Protein AF-A0A956QXS7-F1 (afdb_monomer)

Foldseek 3Di:
DDPVVVVVVVVVVVVLVVVPPDDDDDDDDDDDDDDDDDDDDDDDDPDPPPPPPPPPPPPPDDDAPLNVLLPDDQDPDPVLNVLPVVADDCLCLLVDDLVSLLVQLPDPSSLLVLLVLLQSLLVLLVLLLVLLQLLCVVVVHDRDDAPCQDPPVVSNHSDSVVSSVCSVVVVSVVSSSSSSRSSRSSVVSSVSNVVSLVVCVVVVNNVVSSVSSVPRD

pLDDT: mean 73.91, std 23.24, range [26.58, 95.44]

Solvent-accessible surface area (backbone atoms only — not comparable to full-atom values): 13451 Å² total; per-residue (Å²): 137,64,73,70,60,57,58,58,56,54,55,61,57,53,58,66,60,65,74,74,77,82,79,85,83,90,74,92,82,85,91,82,88,84,90,85,86,87,82,86,77,90,78,93,69,97,66,85,74,79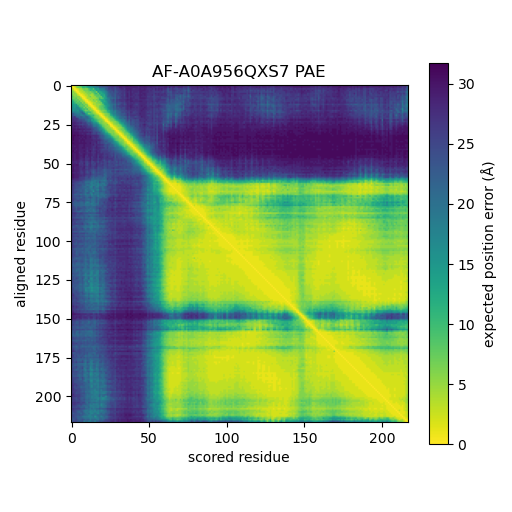,74,75,79,73,60,89,80,57,70,80,81,75,85,44,68,48,56,65,73,59,61,73,80,80,59,89,48,71,68,55,38,53,49,56,75,75,42,82,62,73,88,53,49,77,79,52,56,70,70,58,51,52,59,48,42,68,42,71,68,34,31,53,50,52,22,51,49,46,34,52,40,49,52,50,31,54,48,39,48,53,37,41,44,51,50,22,58,74,72,72,45,75,76,81,83,70,77,79,47,68,75,50,76,87,62,70,54,76,46,55,69,59,45,39,48,36,51,73,72,66,43,44,67,64,53,48,55,39,49,37,21,33,54,50,38,34,48,55,38,38,53,51,39,55,52,48,48,55,48,27,47,77,69,75,38,36,68,64,50,50,56,58,48,72,69,59,125

Mean predicted aligned error: 14.3 Å

Structure (mmCIF, N/CA/C/O backbone):
data_AF-A0A956QXS7-F1
#
_entry.id   AF-A0A956QXS7-F1
#
loop_
_atom_site.group_PDB
_atom_site.id
_atom_site.type_symbol
_atom_site.label_atom_id
_atom_site.label_alt_id
_atom_site.label_comp_id
_atom_site.label_asym_id
_atom_site.label_entity_id
_atom_site.label_seq_id
_atom_site.pdbx_PDB_ins_code
_atom_site.Cartn_x
_atom_site.Cartn_y
_atom_site.Cartn_z
_atom_site.occupancy
_atom_site.B_iso_or_equiv
_atom_site.auth_seq_id
_atom_site.auth_comp_id
_atom_site.auth_asym_id
_atom_site.auth_atom_id
_atom_site.pdbx_PDB_model_num
ATOM 1 N N . MET A 1 1 ? 13.030 24.093 4.441 1.00 43.44 1 MET A N 1
ATOM 2 C CA . MET A 1 1 ? 11.721 23.477 4.751 1.00 43.44 1 MET A CA 1
ATOM 3 C C . MET A 1 1 ? 11.047 23.188 3.423 1.00 43.44 1 MET A C 1
ATOM 5 O O . MET A 1 1 ? 10.697 24.124 2.720 1.00 43.44 1 MET A O 1
ATOM 9 N N . ASP A 1 2 ? 11.002 21.913 3.035 1.00 35.34 2 ASP A N 1
ATOM 10 C CA . ASP A 1 2 ? 10.569 21.472 1.706 1.00 35.34 2 ASP A CA 1
ATOM 11 C C . ASP A 1 2 ? 9.049 21.501 1.544 1.00 35.34 2 ASP A C 1
ATOM 13 O O . ASP A 1 2 ? 8.323 20.822 2.273 1.00 35.34 2 ASP A O 1
ATOM 17 N N . ALA A 1 3 ? 8.580 22.211 0.517 1.00 39.16 3 ALA A N 1
ATOM 18 C CA . ALA A 1 3 ? 7.172 22.292 0.118 1.00 39.16 3 ALA A CA 1
ATOM 19 C C . ALA A 1 3 ? 6.536 20.916 -0.183 1.00 39.16 3 ALA A C 1
ATOM 21 O O . ALA A 1 3 ? 5.320 20.761 -0.117 1.00 39.16 3 ALA A O 1
ATOM 22 N N . ARG A 1 4 ? 7.356 19.886 -0.437 1.00 40.62 4 ARG A N 1
ATOM 23 C CA . ARG A 1 4 ? 6.911 18.500 -0.659 1.00 40.62 4 ARG A CA 1
ATOM 24 C C . ARG A 1 4 ? 6.377 17.820 0.605 1.00 40.62 4 ARG A C 1
ATOM 26 O O . ARG A 1 4 ? 5.520 16.952 0.499 1.00 40.62 4 ARG A O 1
ATOM 33 N N . LYS A 1 5 ? 6.828 18.237 1.795 1.00 38.34 5 LYS A N 1
ATOM 34 C CA . LYS A 1 5 ? 6.329 17.685 3.066 1.00 38.34 5 LYS A CA 1
ATOM 35 C C . LYS A 1 5 ? 4.938 18.218 3.420 1.00 38.34 5 LYS A C 1
ATOM 37 O O . LYS A 1 5 ? 4.148 17.490 3.999 1.00 38.34 5 LYS A O 1
ATOM 42 N N . PHE A 1 6 ? 4.604 19.438 2.996 1.00 36.12 6 PHE A N 1
ATOM 43 C CA . PHE A 1 6 ? 3.290 20.033 3.262 1.00 36.12 6 PHE A CA 1
ATOM 44 C C . PHE A 1 6 ? 2.155 19.395 2.453 1.00 36.12 6 PHE A C 1
ATOM 46 O O . PHE A 1 6 ? 1.052 19.252 2.973 1.00 36.12 6 PHE A O 1
ATOM 53 N N . ALA A 1 7 ? 2.414 18.966 1.214 1.00 38.69 7 ALA A N 1
ATOM 54 C CA . ALA A 1 7 ? 1.386 18.347 0.375 1.00 38.69 7 ALA A CA 1
ATOM 55 C C . ALA A 1 7 ? 0.979 16.948 0.87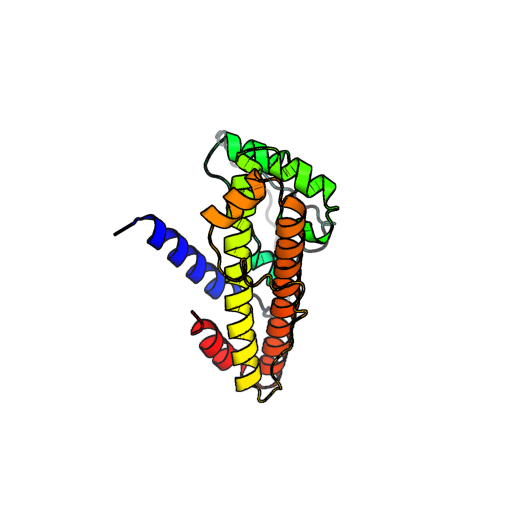8 1.00 38.69 7 ALA A C 1
ATOM 57 O O . ALA A 1 7 ? -0.206 16.624 0.893 1.00 38.69 7 ALA A O 1
ATOM 58 N N . ALA A 1 8 ? 1.941 16.150 1.355 1.00 39.47 8 ALA A N 1
ATOM 59 C CA . ALA A 1 8 ? 1.669 14.820 1.904 1.00 39.47 8 ALA A CA 1
ATOM 60 C C . ALA A 1 8 ? 0.883 14.888 3.226 1.00 39.47 8 ALA A C 1
ATOM 62 O O . ALA A 1 8 ? -0.055 14.120 3.429 1.00 39.47 8 ALA A O 1
ATOM 63 N N . THR A 1 9 ? 1.204 15.853 4.094 1.00 38.28 9 THR A N 1
ATOM 64 C CA . THR A 1 9 ? 0.488 16.056 5.363 1.00 38.28 9 THR A CA 1
ATOM 65 C C . THR A 1 9 ? -0.941 16.566 5.157 1.00 38.28 9 THR A C 1
ATOM 67 O O . THR A 1 9 ? -1.823 16.214 5.933 1.00 38.28 9 THR A O 1
ATOM 70 N N . LEU A 1 10 ? -1.216 17.352 4.107 1.00 35.91 10 LEU A N 1
ATOM 71 C CA . LEU A 1 10 ? -2.572 17.863 3.867 1.00 35.91 10 LEU A CA 1
ATOM 72 C C . LEU A 1 10 ? -3.532 16.789 3.327 1.00 35.91 10 LEU A C 1
ATOM 74 O O . LEU A 1 10 ? -4.712 16.798 3.671 1.00 35.91 10 LEU A O 1
ATOM 78 N N . ILE A 1 11 ? -3.032 15.856 2.510 1.00 43.19 11 ILE A N 1
ATOM 79 C CA . ILE A 1 11 ? -3.840 14.758 1.954 1.00 43.19 11 ILE A CA 1
ATOM 80 C C . ILE A 1 11 ? -4.198 13.743 3.051 1.00 43.19 11 ILE A C 1
ATOM 82 O O . ILE A 1 11 ? -5.332 13.269 3.099 1.00 43.19 11 ILE A O 1
ATOM 86 N N . LEU A 1 12 ? -3.275 13.478 3.983 1.00 38.47 12 LEU A N 1
ATOM 87 C CA . LEU A 1 12 ? -3.498 12.534 5.082 1.00 38.47 12 LEU A CA 1
ATOM 88 C C . LEU A 1 12 ? -4.593 13.012 6.060 1.00 38.47 12 LEU A C 1
ATOM 90 O O . LEU A 1 12 ? -5.400 12.211 6.521 1.00 38.47 12 LEU A O 1
ATOM 94 N N . THR A 1 13 ? -4.694 14.321 6.313 1.00 37.88 13 THR A N 1
ATOM 95 C CA . THR A 1 13 ? -5.714 14.898 7.213 1.00 37.88 13 THR A CA 1
ATOM 96 C C . THR A 1 13 ? -7.110 14.980 6.572 1.00 37.88 13 THR A C 1
ATOM 98 O O . THR A 1 13 ? -8.128 14.900 7.265 1.00 37.88 13 THR A O 1
ATOM 101 N N . LEU A 1 14 ? -7.196 15.105 5.243 1.00 38.38 14 LEU A N 1
ATOM 102 C CA . LEU A 1 14 ? -8.478 15.231 4.535 1.00 38.38 14 LEU A CA 1
ATOM 103 C C . LEU A 1 14 ? -9.236 13.900 4.420 1.00 38.38 14 LEU A C 1
ATOM 105 O O . LEU A 1 14 ? -10.462 13.892 4.520 1.00 38.38 14 LEU A O 1
ATOM 109 N N . ILE A 1 15 ? -8.527 12.774 4.299 1.00 44.31 15 ILE A N 1
ATOM 110 C CA . ILE A 1 15 ? -9.154 11.445 4.190 1.00 44.31 15 ILE A CA 1
ATOM 111 C C . ILE A 1 15 ? -9.791 11.019 5.525 1.00 44.31 15 ILE A C 1
ATOM 113 O O . ILE A 1 15 ? -10.871 10.432 5.533 1.00 44.31 15 ILE A O 1
ATOM 117 N N . ILE A 1 16 ? -9.191 11.393 6.659 1.00 45.38 16 ILE A N 1
ATOM 118 C CA . ILE A 1 16 ? -9.693 11.024 7.995 1.00 45.38 16 ILE A CA 1
ATOM 119 C C . ILE A 1 16 ? -10.989 11.782 8.343 1.00 45.38 16 ILE A C 1
ATOM 121 O O . ILE A 1 16 ? -11.860 11.241 9.020 1.00 45.38 16 ILE A O 1
ATOM 125 N N . THR A 1 17 ? -11.177 13.004 7.831 1.00 38.28 17 THR A N 1
ATOM 126 C CA . THR A 1 17 ? -12.370 13.813 8.156 1.00 38.28 17 THR A CA 1
ATOM 127 C C . THR A 1 17 ? -13.585 13.466 7.282 1.00 38.28 17 THR A C 1
ATOM 129 O O . THR A 1 17 ? -14.723 13.546 7.743 1.00 38.28 17 THR A O 1
ATOM 132 N N . ALA A 1 18 ? -13.377 13.040 6.031 1.00 38.44 18 ALA A N 1
ATOM 133 C CA . ALA A 1 18 ? -14.478 12.711 5.119 1.00 38.44 18 ALA A CA 1
ATOM 134 C C . ALA A 1 18 ? -15.174 11.372 5.448 1.00 38.44 18 ALA A C 1
ATOM 136 O O . ALA A 1 18 ? -16.335 11.184 5.087 1.00 38.44 18 ALA A O 1
ATOM 137 N N . GLY A 1 19 ? -14.510 10.472 6.183 1.00 34.19 19 GLY A N 1
ATOM 138 C CA . GLY A 1 19 ? -15.065 9.173 6.585 1.00 34.19 19 GLY A CA 1
ATOM 139 C C . GLY A 1 19 ? -16.118 9.216 7.703 1.00 34.19 19 GLY A C 1
ATOM 140 O O . GLY A 1 19 ? -16.740 8.196 7.979 1.00 34.19 19 GLY A O 1
ATOM 141 N N . ILE A 1 20 ? -16.347 10.370 8.346 1.00 43.78 20 ILE A N 1
ATOM 142 C CA . ILE A 1 20 ? -17.209 10.473 9.543 1.00 43.78 20 ILE A CA 1
ATOM 143 C C . ILE A 1 20 ? -18.636 10.982 9.229 1.00 43.78 20 ILE A C 1
ATOM 145 O O . ILE A 1 20 ? -19.527 10.858 10.066 1.00 43.78 20 ILE A O 1
ATOM 149 N N . SER A 1 21 ? -18.928 11.459 8.012 1.00 35.94 21 SER A N 1
ATOM 150 C CA . SER A 1 21 ? -20.191 12.181 7.733 1.00 35.94 21 SER A CA 1
ATOM 151 C C . SER A 1 21 ? -21.155 11.523 6.737 1.00 35.94 21 SER A C 1
ATOM 153 O O . SER A 1 21 ? -21.959 12.226 6.127 1.00 35.94 21 SER A O 1
ATOM 155 N N . TYR A 1 22 ? -21.144 10.197 6.569 1.00 38.81 22 TYR A N 1
ATOM 156 C CA . TYR A 1 22 ? -22.163 9.530 5.744 1.00 38.81 22 TYR A CA 1
ATOM 157 C C . TYR A 1 22 ? -22.828 8.353 6.464 1.00 38.81 22 TYR A C 1
ATOM 159 O O . TYR A 1 22 ? -22.517 7.190 6.233 1.00 38.81 22 TYR A O 1
ATOM 167 N N . LEU A 1 23 ? -23.783 8.659 7.346 1.00 36.62 23 LEU A N 1
ATOM 168 C CA . LEU A 1 23 ? -24.801 7.701 7.779 1.00 36.62 23 LEU A CA 1
ATOM 169 C C . LEU A 1 23 ? -26.112 8.438 8.064 1.00 36.62 23 LEU A C 1
ATOM 171 O O . LEU A 1 23 ? -26.162 9.400 8.825 1.00 36.62 23 LEU A O 1
ATOM 175 N N . GLY A 1 24 ? -27.149 7.999 7.353 1.00 30.52 24 GLY A N 1
ATOM 176 C CA . GLY A 1 24 ? -28.393 8.714 7.109 1.00 30.52 24 GLY A CA 1
ATOM 177 C C . GLY A 1 24 ? -29.240 9.052 8.332 1.00 30.52 24 GLY A C 1
ATOM 178 O O . GLY A 1 24 ? -29.352 8.283 9.284 1.00 30.52 24 GLY A O 1
ATOM 179 N N . ALA A 1 25 ? -29.947 10.173 8.211 1.00 29.75 25 ALA A N 1
ATOM 180 C CA . ALA A 1 25 ? -31.185 10.421 8.926 1.00 29.75 25 ALA A CA 1
ATOM 181 C C . ALA A 1 25 ? -32.356 10.102 7.981 1.00 29.75 25 ALA A C 1
ATOM 183 O O . ALA A 1 25 ? -32.657 10.859 7.059 1.00 29.75 25 ALA A O 1
ATOM 184 N N . HIS A 1 26 ? -33.004 8.957 8.200 1.00 32.88 26 HIS A N 1
ATOM 185 C CA . HIS A 1 26 ? -34.379 8.744 7.758 1.00 32.88 26 HIS A CA 1
ATOM 186 C C . HIS A 1 26 ? -35.292 9.557 8.682 1.00 32.88 26 HIS A C 1
ATOM 188 O O . HIS A 1 26 ? -35.401 9.255 9.869 1.00 32.88 26 HIS A O 1
ATOM 194 N N . GLY A 1 27 ? -35.922 10.592 8.129 1.00 27.84 27 GLY A N 1
ATOM 195 C CA . GLY A 1 27 ? -36.957 11.387 8.776 1.00 27.84 27 GLY A CA 1
ATOM 196 C C . GLY A 1 27 ? -38.129 11.554 7.819 1.00 27.84 27 GLY A C 1
ATOM 197 O O . GLY A 1 27 ? -38.025 12.255 6.819 1.00 27.84 27 GLY A O 1
ATOM 198 N N . ASP A 1 28 ? -39.203 10.842 8.128 1.00 32.78 28 ASP A N 1
ATOM 199 C CA . ASP A 1 28 ? -40.535 10.928 7.541 1.00 32.78 28 ASP A CA 1
ATOM 200 C C . ASP A 1 28 ? -41.113 12.349 7.687 1.00 32.78 28 ASP A C 1
ATOM 202 O O . ASP A 1 28 ? -41.139 12.889 8.795 1.00 32.78 28 ASP A O 1
ATOM 206 N N . GLN A 1 29 ? -41.593 12.952 6.593 1.00 29.62 29 GLN A N 1
ATOM 207 C CA . GLN A 1 29 ? -42.623 13.988 6.674 1.00 29.62 29 GLN A CA 1
ATOM 208 C C . GLN A 1 29 ? -43.422 14.107 5.372 1.00 29.62 29 GLN A C 1
ATOM 210 O O . GLN A 1 29 ? -42.893 14.229 4.268 1.00 29.62 29 GLN A O 1
ATOM 215 N N . THR A 1 30 ? -44.734 14.052 5.551 1.00 31.61 30 THR A N 1
ATOM 216 C CA . THR A 1 30 ? -45.799 14.073 4.557 1.00 31.61 30 THR A CA 1
ATOM 217 C C . THR A 1 30 ? -46.197 15.497 4.133 1.00 31.61 30 THR A C 1
ATOM 219 O O . THR A 1 30 ? -46.233 16.413 4.948 1.00 31.61 30 THR A O 1
ATOM 222 N N . ASP A 1 31 ? -46.634 15.583 2.870 1.00 29.44 31 ASP A N 1
ATOM 223 C CA . ASP A 1 31 ? -47.730 16.406 2.322 1.00 29.44 31 ASP A CA 1
ATOM 224 C C . ASP A 1 31 ? -47.503 17.861 1.812 1.00 29.44 31 ASP A C 1
ATOM 226 O O . ASP A 1 31 ? -46.904 18.716 2.458 1.00 29.44 31 ASP A O 1
ATOM 230 N N . LYS A 1 32 ? -48.176 18.110 0.668 1.00 32.47 32 LYS A N 1
ATOM 231 C CA . LYS A 1 32 ? -48.632 19.363 0.007 1.00 32.47 32 LYS A CA 1
ATOM 232 C C . LYS A 1 32 ? -47.713 20.175 -0.931 1.00 32.47 32 LYS A C 1
ATOM 234 O O . LYS A 1 32 ? -47.043 21.111 -0.525 1.00 32.47 32 LYS A O 1
ATOM 239 N N . GLY A 1 33 ? -47.864 19.867 -2.230 1.00 26.58 33 GLY A N 1
ATOM 240 C CA . GLY A 1 33 ? -48.249 20.747 -3.361 1.00 26.58 33 GLY A CA 1
ATOM 241 C C . GLY A 1 33 ? -47.627 22.142 -3.550 1.00 26.58 33 GLY A C 1
ATOM 242 O O . GLY A 1 33 ? -47.728 22.987 -2.675 1.00 26.58 33 GLY A O 1
ATOM 243 N N . ASN A 1 34 ? -47.173 22.475 -4.768 1.00 28.45 34 ASN A N 1
ATOM 244 C CA . ASN A 1 34 ? -47.978 23.158 -5.802 1.00 28.45 34 ASN A CA 1
ATOM 245 C C . ASN A 1 34 ? -47.139 23.474 -7.071 1.00 28.45 34 ASN A C 1
ATOM 247 O O . ASN A 1 34 ? -45.919 23.566 -7.025 1.00 28.45 34 ASN A O 1
ATOM 251 N N . GLN A 1 35 ? -47.851 23.633 -8.186 1.00 40.41 35 GLN A N 1
ATOM 252 C CA . GLN A 1 35 ? -47.463 23.942 -9.573 1.00 40.41 35 GLN A CA 1
ATOM 253 C C . GLN A 1 35 ? -46.599 25.208 -9.792 1.00 40.41 35 GLN A C 1
ATOM 255 O O . GLN A 1 35 ? -46.828 26.226 -9.141 1.00 40.41 35 GLN A O 1
ATOM 260 N N . GLY A 1 36 ? -45.736 25.190 -10.823 1.00 26.78 36 GLY A N 1
ATOM 261 C CA . GLY A 1 36 ? -45.122 26.381 -11.436 1.00 26.78 36 GLY A CA 1
ATOM 262 C C . GLY A 1 36 ? -44.201 26.056 -12.629 1.00 26.78 36 GLY A C 1
ATOM 263 O O . GLY A 1 36 ? -43.207 25.367 -12.453 1.00 26.78 36 GLY A O 1
ATOM 264 N N . ASP A 1 37 ? -44.583 26.538 -13.816 1.00 35.22 37 ASP A N 1
ATOM 265 C CA . ASP A 1 37 ? -44.043 26.321 -15.181 1.00 35.22 37 ASP A CA 1
ATOM 266 C C . ASP A 1 37 ? -42.715 27.109 -15.468 1.00 35.22 37 ASP A C 1
ATOM 268 O O . ASP A 1 37 ? -42.166 27.696 -14.531 1.00 35.22 37 ASP A O 1
ATOM 272 N N . PRO A 1 38 ? -42.123 27.142 -16.692 1.00 47.09 38 PRO A N 1
ATOM 273 C CA . PRO A 1 38 ? -40.679 27.070 -16.914 1.00 47.09 38 PRO A CA 1
ATOM 274 C C . PRO A 1 38 ? -40.052 28.452 -17.177 1.00 47.09 38 PRO A C 1
ATOM 276 O O . PRO A 1 38 ? -40.454 29.198 -18.069 1.00 47.09 38 PRO A O 1
ATOM 279 N N . GLY A 1 39 ? -39.018 28.801 -16.416 1.00 29.83 39 GLY A N 1
ATOM 280 C CA . GLY A 1 39 ? -38.280 30.049 -16.599 1.00 29.83 39 GLY A CA 1
ATOM 281 C C . GLY A 1 39 ? -37.046 29.868 -17.474 1.00 29.83 39 GLY A C 1
ATOM 282 O O . GLY A 1 39 ? -35.982 29.529 -16.965 1.00 29.83 39 GLY A 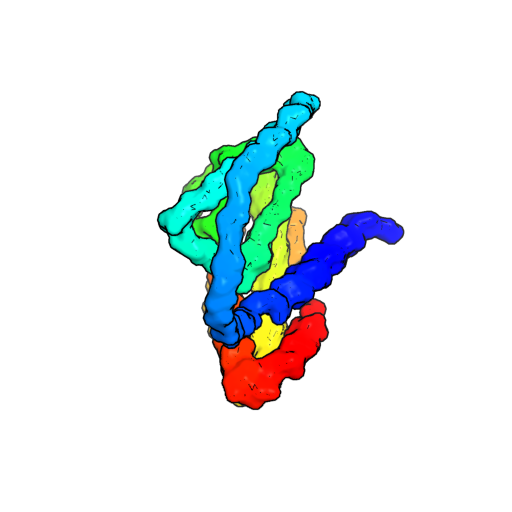O 1
ATOM 283 N N . THR A 1 40 ? -37.184 30.132 -18.772 1.00 39.38 40 THR A N 1
ATOM 284 C CA . THR A 1 40 ? -36.076 30.391 -19.700 1.00 39.38 40 THR A CA 1
ATOM 285 C C . THR A 1 40 ? -35.198 31.528 -19.175 1.00 39.38 40 THR A C 1
ATOM 287 O O . THR A 1 40 ? -35.686 32.635 -18.951 1.00 39.38 40 THR A O 1
ATOM 290 N N . VAL A 1 41 ? -33.894 31.280 -19.048 1.00 35.94 41 VAL A N 1
ATOM 291 C CA . VAL A 1 41 ? -32.877 32.334 -18.966 1.00 35.94 41 VAL A CA 1
ATOM 292 C C . VAL A 1 41 ? -31.822 32.015 -20.016 1.00 35.94 41 VAL A C 1
ATOM 294 O O . VAL A 1 41 ? -30.986 31.135 -19.838 1.00 35.94 41 VAL A O 1
ATOM 297 N N . GLU A 1 42 ? -31.912 32.695 -21.155 1.00 40.00 42 GLU A N 1
ATOM 298 C CA . GLU A 1 42 ? -30.843 32.725 -22.145 1.00 40.00 42 GLU A CA 1
ATOM 299 C C . GLU A 1 42 ? -29.743 33.674 -21.654 1.00 40.00 42 GLU A C 1
ATOM 301 O O . GLU A 1 42 ? -29.972 34.868 -21.438 1.00 40.00 42 GLU A O 1
ATOM 306 N N . SER A 1 43 ? -28.519 33.167 -21.528 1.00 34.09 43 SER A N 1
ATOM 307 C CA . SER A 1 43 ? -27.335 33.960 -21.854 1.00 34.09 43 SER A CA 1
ATOM 308 C C . SER A 1 43 ? -26.154 33.079 -22.253 1.00 34.09 43 SER A C 1
ATOM 310 O O . SER A 1 43 ? -26.019 31.968 -21.742 1.00 34.09 43 SER A O 1
ATOM 312 N N . PRO A 1 44 ? -25.327 33.561 -23.197 1.00 46.19 44 PRO A N 1
ATOM 313 C CA . PRO A 1 44 ? -24.374 32.755 -23.933 1.00 46.19 44 PRO A CA 1
ATOM 314 C C . PRO A 1 44 ? -23.051 32.695 -23.173 1.00 46.19 44 PRO A C 1
ATOM 316 O O . PRO A 1 44 ? -22.406 33.714 -22.931 1.00 46.19 44 PRO A O 1
ATOM 319 N N . GLY A 1 45 ? -22.638 31.491 -22.815 1.00 35.12 45 GLY A N 1
ATOM 320 C CA . GLY A 1 45 ? -21.344 31.226 -22.214 1.00 35.12 45 GLY A CA 1
ATOM 321 C C . GLY A 1 45 ? -20.982 29.793 -22.534 1.00 35.12 45 GLY A C 1
ATOM 322 O O . GLY A 1 45 ? -21.674 28.873 -22.115 1.00 35.12 45 GLY A O 1
ATOM 323 N N . ASP A 1 46 ? -19.960 29.643 -23.361 1.00 51.12 46 ASP A N 1
ATOM 324 C CA . ASP A 1 46 ? -19.267 28.401 -23.669 1.00 51.12 46 ASP A CA 1
ATOM 325 C C . ASP A 1 46 ? -18.621 27.840 -22.394 1.00 51.12 46 ASP A C 1
ATOM 327 O O . ASP A 1 46 ? -17.421 27.953 -22.179 1.00 51.12 46 ASP A O 1
ATOM 331 N N . ASP A 1 47 ? -19.449 27.276 -21.521 1.00 40.06 47 ASP A N 1
ATOM 332 C CA . ASP A 1 47 ? -19.017 26.489 -20.382 1.00 40.06 47 ASP A CA 1
ATOM 333 C C . ASP A 1 47 ? -19.437 25.060 -20.695 1.00 40.06 47 ASP A C 1
ATOM 335 O O . ASP A 1 47 ? -20.590 24.668 -20.504 1.00 40.06 47 ASP A O 1
ATOM 339 N N . GLY A 1 48 ? -18.498 24.285 -21.239 1.00 40.69 48 GLY A N 1
ATOM 340 C CA . GLY A 1 48 ? -18.623 22.841 -21.362 1.00 40.69 48 GLY A CA 1
ATOM 341 C C . GLY A 1 48 ? -18.842 22.225 -19.984 1.00 40.69 48 GLY A C 1
ATOM 342 O O . GLY A 1 48 ? -17.899 21.785 -19.328 1.00 40.69 48 GLY A O 1
ATOM 343 N N . VAL A 1 49 ? -20.095 22.201 -19.533 1.00 43.44 49 VAL A N 1
ATOM 344 C CA . VAL A 1 49 ? -20.531 21.387 -18.411 1.00 43.44 49 VAL A CA 1
ATOM 345 C C . VAL A 1 49 ? -20.347 19.954 -18.881 1.00 43.44 49 VAL A C 1
ATOM 347 O O . VAL A 1 49 ? -21.122 19.438 -19.684 1.00 43.44 49 VAL A O 1
ATOM 350 N N . VAL A 1 50 ? -19.267 19.321 -18.424 1.00 41.47 50 VAL A N 1
ATOM 351 C CA . VAL A 1 50 ? -19.096 17.876 -18.533 1.00 41.47 50 VAL A CA 1
ATOM 352 C C . VAL A 1 50 ? -20.144 17.269 -17.608 1.00 41.47 50 VAL A C 1
ATOM 354 O O . VAL A 1 50 ? -19.888 16.996 -16.437 1.00 41.47 50 VAL A O 1
ATOM 357 N N . SER A 1 51 ? -21.370 17.139 -18.110 1.00 39.94 51 SER A N 1
ATOM 358 C CA . SER A 1 51 ? -22.398 16.320 -17.494 1.00 39.94 51 SER A CA 1
ATOM 359 C C . SER A 1 51 ? -21.880 14.890 -17.542 1.00 39.94 51 SER A C 1
ATOM 361 O O . SER A 1 51 ? -22.003 14.210 -18.556 1.00 39.94 51 SER A O 1
ATOM 363 N N . HIS A 1 52 ? -21.230 14.444 -16.467 1.00 44.78 52 HIS A N 1
ATOM 364 C CA . HIS A 1 52 ? -21.032 13.021 -16.266 1.00 44.78 52 HIS A CA 1
ATOM 365 C C . HIS A 1 52 ? -22.427 12.453 -16.014 1.00 44.78 52 HIS A C 1
ATOM 367 O O . HIS A 1 52 ? -22.964 12.560 -14.912 1.00 44.78 52 HIS A O 1
ATOM 373 N N . GLU A 1 53 ? -23.053 11.923 -17.062 1.00 41.97 53 GLU A N 1
ATOM 374 C CA . GLU A 1 53 ? -24.152 10.983 -16.903 1.00 41.97 53 GLU A CA 1
ATOM 375 C C . GLU A 1 53 ? -23.576 9.826 -16.084 1.00 41.97 53 GLU A C 1
ATOM 377 O O . GLU A 1 53 ? -22.728 9.065 -16.547 1.00 41.97 53 GLU A O 1
ATOM 382 N N . VAL A 1 54 ? -23.903 9.799 -14.794 1.00 49.31 54 VAL A N 1
ATOM 383 C CA . VAL A 1 54 ? -23.664 8.634 -13.947 1.00 49.31 54 VAL A CA 1
ATOM 384 C C . VAL A 1 54 ? -24.695 7.617 -14.407 1.00 49.31 54 VAL A C 1
ATOM 386 O O . VAL A 1 54 ? -25.895 7.875 -14.287 1.00 49.31 54 VAL A O 1
ATOM 389 N N . ASP A 1 55 ? -24.238 6.522 -15.013 1.00 43.22 55 ASP A N 1
ATOM 390 C CA . ASP A 1 55 ? -25.126 5.465 -15.489 1.00 43.22 55 ASP A CA 1
ATOM 391 C C . ASP A 1 55 ? -25.952 4.963 -14.287 1.00 43.22 55 ASP A C 1
ATOM 393 O O . ASP A 1 55 ? -25.380 4.530 -13.284 1.00 43.22 55 ASP A O 1
ATOM 397 N N . PRO A 1 56 ? -27.294 5.041 -14.321 1.00 51.56 56 PRO A N 1
ATOM 398 C CA . PRO A 1 56 ? -28.132 4.588 -13.214 1.00 51.56 56 PRO A CA 1
ATOM 399 C C . PRO A 1 56 ? -28.042 3.071 -12.967 1.00 51.56 56 PRO A C 1
ATOM 401 O O . PRO A 1 56 ? -28.540 2.606 -11.940 1.00 51.56 56 PRO A O 1
ATOM 404 N N . ASN A 1 57 ? -27.419 2.309 -13.879 1.00 45.72 57 ASN A N 1
ATOM 405 C CA . ASN A 1 57 ? -27.087 0.892 -13.715 1.00 45.72 57 ASN A CA 1
ATOM 406 C C . ASN A 1 57 ? -25.631 0.640 -13.295 1.00 45.72 57 ASN A C 1
ATOM 408 O O . ASN A 1 57 ? -25.251 -0.523 -13.138 1.00 45.72 57 ASN A O 1
ATOM 412 N N . GLU A 1 58 ? -24.815 1.680 -13.103 1.00 49.34 58 GLU A N 1
ATOM 413 C CA . GLU A 1 58 ? -23.525 1.523 -12.443 1.00 49.34 58 GLU A CA 1
ATOM 414 C C . GLU A 1 58 ? -23.823 1.165 -10.985 1.00 49.34 58 GLU A C 1
ATOM 416 O O . GLU A 1 58 ? -24.301 1.982 -10.193 1.00 49.34 58 GLU A O 1
ATOM 421 N N . GLU A 1 59 ? -23.652 -0.119 -10.669 1.00 53.59 59 GLU A N 1
ATOM 422 C CA . GLU A 1 59 ? -23.753 -0.680 -9.328 1.00 53.59 59 GLU A CA 1
ATOM 423 C C . GLU A 1 59 ? -23.109 0.312 -8.354 1.00 53.59 59 GLU A C 1
ATOM 425 O O . GLU A 1 59 ? -21.936 0.642 -8.534 1.00 53.59 59 GLU A O 1
ATOM 430 N N . LYS A 1 60 ? -23.905 0.877 -7.424 1.00 56.16 60 LYS A N 1
ATOM 431 C CA . LYS A 1 60 ? -23.491 1.996 -6.559 1.00 56.16 60 LYS A CA 1
ATOM 432 C C . LYS A 1 60 ? -22.057 1.774 -6.113 1.00 56.16 60 LYS A C 1
ATOM 434 O O . LYS A 1 60 ? -21.790 0.877 -5.319 1.00 56.16 60 LYS A O 1
ATOM 439 N N . PHE A 1 61 ? -21.159 2.583 -6.660 1.00 60.50 61 PHE A N 1
ATOM 440 C CA . PHE A 1 61 ? -19.742 2.415 -6.432 1.00 60.50 61 PHE A CA 1
ATOM 441 C C . PHE A 1 61 ? -19.463 2.537 -4.931 1.00 60.50 61 PHE A C 1
ATOM 443 O O . PHE A 1 61 ? -19.635 3.611 -4.348 1.00 60.50 61 PHE A O 1
ATOM 450 N N . GLU A 1 62 ? -19.063 1.438 -4.292 1.00 71.06 62 GLU A N 1
ATOM 451 C CA . GLU A 1 62 ? -18.742 1.439 -2.869 1.00 71.06 62 GLU A CA 1
ATOM 452 C C . GLU A 1 62 ? -17.257 1.761 -2.670 1.00 71.06 62 GLU A C 1
ATOM 454 O O . GLU A 1 62 ? -16.358 1.041 -3.120 1.00 71.06 62 GLU A O 1
ATOM 459 N N . TRP A 1 63 ? -16.996 2.876 -1.990 1.00 76.62 63 TRP A N 1
ATOM 460 C CA . TRP A 1 63 ? -15.653 3.260 -1.570 1.00 76.62 63 TRP A CA 1
ATOM 461 C C . TRP A 1 63 ? -15.231 2.428 -0.360 1.00 76.62 63 TRP A C 1
ATOM 463 O O . TRP A 1 63 ? -15.474 2.804 0.784 1.00 76.62 63 TRP A O 1
ATOM 473 N N . THR A 1 64 ? -14.574 1.296 -0.612 1.00 84.19 64 THR A N 1
ATOM 474 C CA . THR A 1 64 ? -13.944 0.503 0.453 1.00 84.19 64 THR A CA 1
ATOM 475 C C . THR A 1 64 ? -12.690 1.202 0.990 1.00 84.19 64 THR A C 1
ATOM 477 O O . THR A 1 64 ? -12.041 1.972 0.271 1.00 84.19 64 THR A O 1
ATOM 480 N N . ARG A 1 65 ? -12.298 0.911 2.241 1.00 85.56 65 ARG A N 1
ATOM 481 C CA . ARG A 1 65 ? -11.050 1.420 2.845 1.00 85.56 65 ARG A CA 1
ATOM 482 C C . ARG A 1 65 ? -9.835 1.115 1.979 1.00 85.56 65 ARG A C 1
ATOM 484 O O . ARG A 1 65 ? -9.045 2.014 1.699 1.00 85.56 65 ARG A O 1
ATOM 491 N N . GLU A 1 66 ? -9.724 -0.130 1.513 1.00 86.56 66 GLU A N 1
ATOM 492 C CA . GLU A 1 66 ? -8.661 -0.544 0.595 1.00 86.56 66 GLU A CA 1
ATOM 493 C C . GLU A 1 66 ? -8.619 0.386 -0.628 1.00 86.56 66 GLU A C 1
ATOM 495 O O . GLU A 1 66 ? -7.562 0.910 -0.975 1.00 86.56 66 GLU A O 1
ATOM 500 N N . ARG A 1 67 ? -9.770 0.642 -1.256 1.00 84.25 67 ARG A N 1
ATOM 501 C CA . ARG A 1 67 ? -9.842 1.440 -2.482 1.00 84.25 67 ARG A CA 1
ATOM 502 C C . ARG A 1 67 ? -9.501 2.910 -2.254 1.00 84.25 67 ARG A C 1
ATOM 504 O O . ARG A 1 67 ? -8.802 3.498 -3.073 1.00 84.25 67 ARG A O 1
ATOM 511 N N . MET A 1 68 ? -9.937 3.486 -1.135 1.00 86.25 68 MET A N 1
ATOM 512 C CA . MET A 1 68 ? -9.572 4.855 -0.758 1.00 86.25 68 MET A CA 1
ATOM 513 C C . MET A 1 68 ? -8.065 4.996 -0.518 1.00 86.25 68 MET A C 1
ATOM 515 O O . MET A 1 68 ? -7.456 5.955 -0.983 1.00 86.25 68 MET A O 1
ATOM 519 N N . LEU A 1 69 ? -7.447 4.032 0.170 1.00 87.25 69 LEU A N 1
ATOM 520 C CA . LEU A 1 69 ? -6.012 4.060 0.466 1.00 87.25 69 LEU A CA 1
ATOM 521 C C . LEU A 1 69 ? -5.152 3.839 -0.777 1.00 87.25 69 LEU A C 1
ATOM 523 O O . LEU A 1 69 ? -4.039 4.355 -0.874 1.00 87.25 69 LEU A O 1
ATOM 527 N N . LEU A 1 70 ? -5.644 3.056 -1.730 1.00 87.25 70 LEU A N 1
ATOM 528 C CA . LEU A 1 70 ? -4.899 2.731 -2.937 1.00 87.25 70 LEU A CA 1
ATOM 529 C C . LEU A 1 70 ? -5.056 3.746 -4.052 1.00 87.25 70 LEU A C 1
ATOM 531 O O . LEU A 1 70 ? -4.245 3.667 -4.968 1.00 87.25 70 LEU A O 1
ATOM 535 N N . ALA A 1 71 ? -5.999 4.683 -3.951 1.00 82.69 71 ALA A N 1
ATOM 536 C CA . ALA A 1 71 ? -6.214 5.712 -4.954 1.00 82.69 71 ALA A CA 1
ATOM 537 C C . ALA A 1 71 ? -4.887 6.383 -5.341 1.00 82.69 71 ALA A C 1
ATOM 539 O O . ALA A 1 71 ? -4.229 7.049 -4.534 1.00 82.69 71 ALA A O 1
ATOM 540 N N . THR A 1 72 ? -4.470 6.153 -6.582 1.00 75.50 72 THR A N 1
ATOM 541 C CA . THR A 1 72 ? -3.213 6.681 -7.103 1.00 75.50 72 THR A CA 1
ATOM 542 C C . THR A 1 72 ? -3.328 8.184 -7.382 1.00 75.50 72 THR A C 1
ATOM 544 O O . THR A 1 72 ? -4.290 8.632 -8.011 1.00 75.50 72 THR A O 1
ATOM 547 N N . PRO A 1 73 ? -2.366 9.008 -6.924 1.00 74.12 73 PRO A N 1
ATOM 548 C CA . PRO A 1 73 ? -2.363 10.426 -7.248 1.00 74.12 73 PRO A CA 1
ATOM 549 C C . PRO A 1 73 ? -2.164 10.623 -8.754 1.00 74.12 73 PRO A C 1
ATOM 551 O O . PRO A 1 73 ? -1.341 9.961 -9.386 1.00 74.12 73 PRO A O 1
ATOM 554 N N . MET A 1 74 ? -2.899 11.577 -9.323 1.00 80.38 74 MET A N 1
ATOM 555 C CA . MET A 1 74 ? -2.811 11.894 -10.746 1.00 80.38 74 MET A CA 1
ATOM 556 C C . MET A 1 74 ? -1.405 12.389 -11.128 1.00 80.38 74 MET A C 1
ATOM 558 O O . MET A 1 74 ? -0.903 13.326 -10.497 1.00 80.38 74 MET A O 1
ATOM 562 N N . PRO A 1 75 ? -0.772 11.834 -12.182 1.00 82.44 75 PRO A N 1
ATOM 563 C CA . PRO A 1 75 ? 0.538 12.294 -12.614 1.00 82.44 75 PRO A CA 1
ATOM 564 C C . PRO A 1 75 ? 0.523 13.749 -13.092 1.00 82.44 75 PRO A C 1
ATOM 566 O O . PRO A 1 75 ? -0.391 14.215 -13.786 1.00 82.44 75 PRO A O 1
ATOM 569 N N . MET A 1 76 ? 1.584 14.473 -12.746 1.00 77.38 76 MET A N 1
ATOM 570 C CA . MET A 1 76 ? 1.701 15.902 -13.040 1.00 77.38 76 MET A CA 1
ATOM 571 C C . MET A 1 76 ? 2.173 16.164 -14.475 1.00 77.38 76 MET A C 1
ATOM 573 O O . MET A 1 76 ? 1.792 17.178 -15.067 1.00 77.38 76 MET A O 1
ATOM 577 N N . THR A 1 77 ? 2.962 15.254 -15.054 1.00 85.19 77 THR A N 1
ATOM 578 C CA . THR A 1 77 ? 3.533 15.417 -16.398 1.00 85.19 77 THR A CA 1
ATOM 579 C C . THR A 1 77 ? 2.656 14.788 -17.483 1.00 85.19 77 THR A C 1
ATOM 581 O O . THR A 1 77 ? 1.907 13.844 -17.234 1.00 85.19 77 THR A O 1
ATOM 584 N N . GLY A 1 78 ? 2.727 15.327 -18.707 1.00 86.50 78 GLY A N 1
ATOM 585 C CA . GLY A 1 78 ? 1.962 14.806 -19.846 1.00 86.50 78 GLY A CA 1
ATOM 586 C C . GLY A 1 78 ? 2.357 13.375 -20.221 1.00 86.50 78 GLY A C 1
ATOM 587 O O . GLY A 1 78 ? 1.482 12.547 -20.453 1.00 86.50 78 GLY A O 1
ATOM 588 N N . GLU A 1 79 ? 3.657 13.078 -20.201 1.00 87.12 79 GLU A N 1
ATOM 589 C CA . GLU A 1 79 ? 4.201 11.751 -20.512 1.00 87.12 79 GLU A CA 1
ATOM 590 C C . GLU A 1 79 ? 3.778 10.700 -19.478 1.00 87.12 79 GLU A C 1
ATOM 592 O O . GLU A 1 79 ? 3.319 9.621 -19.848 1.00 87.12 79 GLU A O 1
ATOM 597 N N . GLU A 1 80 ? 3.845 11.018 -18.179 1.00 84.88 80 GLU A N 1
ATOM 598 C CA . GLU A 1 80 ? 3.399 10.091 -17.132 1.00 84.88 80 GLU A CA 1
ATOM 599 C C . GLU A 1 80 ? 1.883 9.881 -17.173 1.00 84.88 80 GLU A C 1
ATOM 601 O O . GLU A 1 80 ? 1.427 8.756 -16.984 1.00 84.88 80 GLU A O 1
ATOM 606 N N . ARG A 1 81 ? 1.091 10.925 -17.469 1.00 86.19 81 ARG A N 1
ATOM 607 C CA . ARG A 1 81 ? -0.359 10.769 -17.674 1.00 86.19 81 ARG A CA 1
ATOM 608 C C . ARG A 1 81 ? -0.654 9.840 -18.844 1.00 86.19 81 ARG A C 1
ATOM 610 O O . ARG A 1 81 ? -1.444 8.915 -18.693 1.00 86.19 81 ARG A O 1
ATOM 617 N N . GLN A 1 82 ? -0.010 10.057 -19.990 1.00 88.81 82 GLN A N 1
ATOM 618 C CA . GLN A 1 82 ? -0.197 9.201 -21.160 1.00 88.81 82 GLN A CA 1
ATOM 619 C C . GLN A 1 82 ? 0.182 7.750 -20.853 1.00 88.81 82 GLN A C 1
ATOM 621 O O . GLN A 1 82 ? -0.525 6.835 -21.273 1.00 88.81 82 GLN A O 1
ATOM 626 N N . PHE A 1 83 ? 1.252 7.532 -20.088 1.00 88.50 83 PHE A N 1
ATOM 627 C CA . PHE A 1 83 ? 1.646 6.200 -19.645 1.00 88.50 83 PHE A CA 1
ATOM 628 C C . PHE A 1 83 ? 0.568 5.547 -18.764 1.00 88.50 83 PHE A C 1
ATOM 630 O O . PHE A 1 83 ? 0.103 4.461 -19.097 1.00 88.50 83 PHE A O 1
ATOM 637 N N . VAL A 1 84 ? 0.101 6.224 -17.708 1.00 83.56 84 VAL A N 1
ATOM 638 C CA . VAL A 1 84 ? -0.923 5.684 -16.788 1.00 83.56 84 VAL A CA 1
ATOM 639 C C . VAL A 1 84 ? -2.242 5.381 -17.498 1.00 83.56 84 VAL A C 1
ATOM 641 O O . VAL A 1 84 ? -2.870 4.377 -17.194 1.00 83.56 84 VAL A O 1
ATOM 644 N N . PHE A 1 85 ? -2.658 6.203 -18.464 1.00 84.81 85 PHE A N 1
ATOM 645 C CA . PHE A 1 85 ? -3.900 5.962 -19.206 1.00 84.81 85 PHE A CA 1
ATOM 646 C C . PHE A 1 85 ? -3.784 4.892 -20.298 1.00 84.81 85 PHE A C 1
ATOM 648 O O . PHE A 1 85 ? -4.801 4.352 -20.726 1.00 84.81 85 PHE A O 1
ATOM 655 N N . SER A 1 86 ? -2.571 4.592 -20.769 1.00 86.62 86 SER A N 1
ATOM 656 C CA . SER A 1 86 ? -2.335 3.554 -21.784 1.00 86.62 86 SER A CA 1
ATOM 657 C C . SER A 1 86 ? -2.043 2.177 -21.194 1.00 86.62 86 SER A C 1
ATOM 659 O O . SER A 1 86 ? -2.100 1.187 -21.921 1.00 86.62 86 SER A O 1
ATOM 661 N N . HIS A 1 87 ? -1.757 2.101 -19.895 1.00 86.88 87 HIS A N 1
ATOM 662 C CA . HIS A 1 87 ? -1.474 0.856 -19.192 1.00 86.88 87 HIS A CA 1
ATOM 663 C C . HIS A 1 87 ? -2.574 0.563 -18.180 1.00 86.88 87 HIS A C 1
ATOM 665 O O . HIS A 1 87 ? -3.263 1.450 -17.685 1.00 86.88 87 HIS A O 1
ATOM 671 N N . GLU A 1 88 ? -2.746 -0.712 -17.847 1.00 86.31 88 GLU A N 1
ATOM 672 C CA . GLU A 1 88 ? -3.612 -1.047 -16.728 1.00 86.31 88 GLU A CA 1
ATOM 673 C C . GLU A 1 88 ? -3.001 -0.531 -15.415 1.00 86.31 88 GLU A C 1
ATOM 675 O O . GLU A 1 88 ? -1.784 -0.558 -15.232 1.00 86.31 88 GLU A O 1
ATOM 680 N N . ALA A 1 89 ? -3.847 -0.072 -14.492 1.00 86.06 89 ALA A N 1
ATOM 681 C CA . ALA A 1 89 ? -3.397 0.473 -13.218 1.00 86.06 89 ALA A CA 1
ATOM 682 C C . ALA A 1 89 ? -2.716 -0.590 -12.340 1.00 86.06 89 ALA A C 1
ATOM 684 O O . ALA A 1 89 ? -3.247 -1.690 -12.154 1.00 86.06 89 ALA A O 1
ATOM 685 N N . LEU A 1 90 ? -1.597 -0.216 -11.709 1.00 87.88 90 LEU A N 1
ATOM 686 C CA . LEU A 1 90 ? -0.877 -1.055 -10.742 1.00 87.88 90 LEU A CA 1
ATOM 687 C C . LEU A 1 90 ? -1.761 -1.510 -9.570 1.00 87.88 90 LEU A C 1
ATOM 689 O O . LEU A 1 90 ? -1.527 -2.566 -8.994 1.00 87.88 90 LEU A O 1
ATOM 693 N N . GLU A 1 91 ? -2.834 -0.792 -9.244 1.00 84.81 91 GLU A N 1
ATOM 694 C CA . GLU A 1 91 ? -3.804 -1.212 -8.224 1.00 84.81 91 GLU A CA 1
ATOM 695 C C . GLU A 1 91 ? -4.389 -2.617 -8.493 1.00 84.81 91 GLU A C 1
ATOM 697 O O . GLU A 1 91 ? -4.695 -3.343 -7.541 1.00 84.81 91 GLU A O 1
ATOM 702 N N . LYS A 1 92 ? -4.458 -3.043 -9.766 1.00 86.44 92 LYS A N 1
ATOM 703 C CA . LYS A 1 92 ? -4.931 -4.367 -10.216 1.00 86.44 92 LYS A CA 1
ATOM 704 C C . LYS A 1 92 ? -3.844 -5.449 -10.250 1.00 86.44 92 LYS A C 1
ATOM 706 O O . LYS A 1 92 ? -4.095 -6.570 -10.685 1.00 86.44 92 LYS A O 1
ATOM 711 N N . LEU A 1 93 ? -2.641 -5.159 -9.752 1.00 90.69 93 LEU A N 1
ATOM 712 C CA . LEU A 1 93 ? -1.475 -6.048 -9.824 1.00 90.69 93 LEU A CA 1
ATOM 713 C C . LEU A 1 93 ? -1.711 -7.443 -9.209 1.00 90.69 93 LEU A C 1
ATOM 715 O O . LEU A 1 93 ? -1.050 -8.400 -9.609 1.00 90.69 93 LEU A O 1
ATOM 719 N N . ARG A 1 94 ? -2.688 -7.605 -8.302 1.00 88.25 94 ARG A N 1
ATOM 720 C CA . ARG A 1 94 ? -3.111 -8.917 -7.767 1.00 88.25 94 ARG A CA 1
ATOM 721 C C . ARG A 1 94 ? -3.578 -9.880 -8.866 1.00 88.25 94 ARG A C 1
ATOM 723 O O . ARG A 1 94 ? -3.205 -11.055 -8.831 1.00 88.25 94 ARG A O 1
ATOM 730 N N . ASP A 1 95 ? -4.273 -9.368 -9.874 1.00 90.81 95 ASP A N 1
ATOM 731 C CA . ASP A 1 95 ? -4.855 -10.160 -10.963 1.00 90.81 95 ASP A CA 1
ATOM 732 C C . ASP A 1 95 ? -3.895 -10.327 -12.145 1.00 90.81 95 ASP A C 1
ATOM 734 O O . ASP A 1 95 ? -4.150 -11.088 -13.079 1.00 90.81 95 ASP A O 1
ATOM 738 N N . TRP A 1 96 ? -2.757 -9.632 -12.119 1.00 92.88 96 TRP A N 1
ATOM 739 C CA . TRP A 1 96 ? -1.811 -9.675 -13.220 1.00 92.88 96 TRP A CA 1
ATOM 740 C C . TRP A 1 96 ? -1.028 -10.995 -13.247 1.00 92.88 96 TRP A C 1
ATOM 742 O O . TRP A 1 96 ? -0.645 -11.529 -12.193 1.00 92.88 96 TRP A O 1
ATOM 752 N N . PRO A 1 97 ? -0.720 -11.514 -14.448 1.00 93.62 97 PRO A N 1
ATOM 753 C CA . PRO A 1 97 ? 0.387 -12.440 -14.634 1.00 93.62 97 PRO A CA 1
ATOM 754 C C . PRO A 1 97 ? 1.725 -11.683 -14.589 1.00 93.62 97 PRO A C 1
ATOM 756 O O . PRO A 1 97 ? 1.792 -10.498 -14.911 1.00 93.62 97 PRO A O 1
ATOM 759 N N . ALA A 1 98 ? 2.813 -12.381 -14.249 1.00 92.62 98 ALA A N 1
ATOM 760 C CA . ALA A 1 98 ? 4.148 -11.774 -14.169 1.00 92.62 98 ALA A CA 1
ATOM 761 C C . ALA A 1 98 ? 4.602 -11.136 -15.496 1.00 92.62 98 ALA A C 1
ATOM 763 O O . ALA A 1 98 ? 5.179 -10.057 -15.480 1.00 92.62 98 ALA A O 1
ATOM 764 N N . SER A 1 99 ? 4.246 -11.730 -16.640 1.00 94.06 99 SER A N 1
ATOM 765 C CA . SER A 1 99 ? 4.588 -11.195 -17.966 1.00 94.06 99 SER A CA 1
ATOM 766 C C . SER A 1 99 ? 4.036 -9.790 -18.218 1.00 94.06 99 SER A C 1
ATOM 768 O O . SER A 1 99 ? 4.654 -8.993 -18.914 1.00 94.06 99 SER A O 1
ATOM 770 N N . LYS A 1 100 ? 2.876 -9.469 -17.638 1.00 94.62 100 LYS A N 1
ATOM 771 C CA . LYS A 1 100 ? 2.277 -8.137 -17.745 1.00 94.62 100 LYS A CA 1
ATOM 772 C C . LYS A 1 100 ? 3.027 -7.116 -16.900 1.00 94.62 100 LYS A C 1
ATOM 774 O O . LYS A 1 100 ? 3.168 -5.964 -17.293 1.00 94.62 100 LYS A O 1
ATOM 779 N N . PHE A 1 101 ? 3.527 -7.547 -15.745 1.00 95.44 101 PHE A N 1
ATOM 780 C CA . PHE A 1 101 ? 4.408 -6.713 -14.945 1.00 95.44 101 PHE A CA 1
ATOM 781 C C . PHE A 1 101 ? 5.734 -6.462 -15.665 1.00 95.44 101 PHE A C 1
ATOM 783 O O . PHE A 1 101 ? 6.169 -5.317 -15.708 1.00 95.44 101 PHE A O 1
ATOM 790 N N . ASP A 1 102 ? 6.321 -7.486 -16.294 1.00 94.81 102 ASP A N 1
ATOM 791 C CA . ASP A 1 102 ? 7.535 -7.344 -17.109 1.00 94.81 102 ASP A CA 1
ATOM 792 C C . ASP A 1 102 ? 7.360 -6.309 -18.230 1.00 94.81 102 ASP A C 1
ATOM 794 O O . ASP A 1 102 ? 8.229 -5.461 -18.434 1.00 94.81 102 ASP A O 1
ATOM 798 N N . GLU A 1 103 ? 6.218 -6.337 -18.921 1.00 94.06 103 GLU A N 1
ATOM 799 C CA . GLU A 1 103 ? 5.865 -5.337 -19.932 1.00 94.06 103 GLU A CA 1
ATOM 800 C C . GLU A 1 103 ? 5.744 -3.936 -19.320 1.00 94.06 103 GLU A C 1
ATOM 802 O O . GLU A 1 103 ? 6.347 -2.989 -19.828 1.00 94.06 103 GLU A O 1
ATOM 807 N N . TYR A 1 104 ? 5.045 -3.805 -18.190 1.00 94.12 104 TYR A N 1
ATOM 808 C CA . TYR A 1 104 ? 4.875 -2.532 -17.490 1.00 94.12 104 TYR A CA 1
ATOM 809 C C . TYR A 1 104 ? 6.224 -1.894 -17.129 1.00 94.12 104 TYR A C 1
ATOM 811 O O . TYR A 1 104 ? 6.461 -0.718 -17.409 1.00 94.12 104 TYR A O 1
ATOM 819 N N . VAL A 1 105 ? 7.145 -2.672 -16.550 1.00 95.06 105 VAL A N 1
ATOM 820 C CA . VAL A 1 105 ? 8.461 -2.186 -16.095 1.00 95.06 105 VAL A CA 1
ATOM 821 C C . VAL A 1 105 ? 9.528 -2.169 -17.196 1.00 95.06 105 VAL A C 1
ATOM 823 O O . VAL A 1 105 ? 10.692 -1.843 -16.941 1.00 95.06 105 VAL A O 1
ATOM 826 N N . SER A 1 106 ? 9.159 -2.469 -18.443 1.00 93.88 106 SER A N 1
ATOM 827 C CA . SER A 1 106 ? 10.073 -2.364 -19.586 1.00 93.88 106 SER A CA 1
ATOM 828 C C . SER A 1 106 ? 10.486 -0.909 -19.861 1.00 93.88 106 SER A C 1
ATOM 830 O O . SER A 1 106 ? 11.629 -0.635 -20.244 1.00 93.88 106 SER A O 1
ATOM 832 N N . SER A 1 107 ? 9.603 0.049 -19.566 1.00 93.19 107 SER A N 1
ATOM 833 C CA . SER A 1 107 ? 9.856 1.484 -19.710 1.00 93.19 107 SER A CA 1
ATOM 834 C C . SER A 1 107 ? 10.444 2.114 -18.440 1.00 93.19 107 SER A C 1
ATOM 836 O O . SER A 1 107 ? 10.253 1.626 -17.326 1.00 93.19 107 SER A O 1
ATOM 838 N N . GLU A 1 108 ? 11.154 3.238 -18.588 1.00 92.50 108 GLU A N 1
ATOM 839 C CA . GLU A 1 108 ? 11.663 3.989 -17.431 1.00 92.50 108 GLU A CA 1
ATOM 840 C C . GLU A 1 108 ? 10.529 4.531 -16.550 1.00 92.50 108 GLU A C 1
ATOM 842 O O . GLU A 1 108 ? 10.605 4.438 -15.325 1.00 92.50 108 GLU A O 1
ATOM 847 N N . ILE A 1 109 ? 9.460 5.038 -17.172 1.00 91.62 109 ILE A N 1
ATOM 848 C CA . ILE A 1 109 ? 8.281 5.549 -16.463 1.00 91.62 109 ILE A CA 1
ATOM 849 C C . ILE A 1 109 ? 7.630 4.426 -15.650 1.00 91.62 109 ILE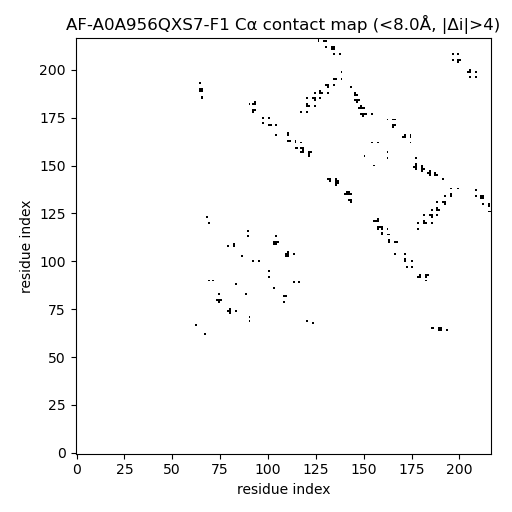 A C 1
ATOM 851 O O . ILE A 1 109 ? 7.359 4.606 -14.464 1.00 91.62 109 ILE A O 1
ATOM 855 N N . GLY A 1 110 ? 7.458 3.246 -16.248 1.00 91.81 110 GLY A N 1
ATOM 856 C CA . GLY A 1 110 ? 6.896 2.085 -15.569 1.00 91.81 110 GLY A CA 1
ATOM 857 C C . GLY A 1 110 ? 7.738 1.614 -14.385 1.00 91.81 110 GLY A C 1
ATOM 858 O O . GLY A 1 110 ? 7.185 1.353 -13.319 1.00 91.81 110 GLY A O 1
ATOM 859 N N . ARG A 1 111 ? 9.075 1.588 -14.510 1.00 94.06 111 ARG A N 1
ATOM 860 C CA . ARG A 1 111 ? 9.968 1.273 -13.373 1.00 94.06 111 ARG A CA 1
ATOM 861 C C . ARG A 1 111 ? 9.841 2.279 -12.242 1.00 94.06 111 ARG A C 1
ATOM 863 O O . ARG A 1 111 ? 9.717 1.883 -11.086 1.00 94.06 111 ARG A O 1
ATOM 870 N N . ARG A 1 112 ? 9.855 3.570 -12.576 1.00 91.44 112 ARG A N 1
ATOM 871 C CA . ARG A 1 112 ? 9.724 4.662 -11.606 1.00 91.44 112 ARG A CA 1
ATOM 872 C C . ARG A 1 112 ? 8.406 4.561 -10.845 1.00 91.44 112 ARG A C 1
ATOM 874 O O . ARG A 1 112 ? 8.407 4.633 -9.621 1.00 91.44 112 ARG A O 1
ATOM 881 N N . GLN A 1 113 ? 7.302 4.340 -11.555 1.00 90.56 113 GLN A N 1
ATOM 882 C CA . GLN A 1 113 ? 5.986 4.179 -10.940 1.00 90.56 113 GLN A CA 1
ATOM 883 C C . GLN A 1 113 ? 5.895 2.909 -10.096 1.00 90.56 113 GLN A C 1
ATOM 885 O O . GLN A 1 113 ? 5.416 2.973 -8.971 1.00 90.56 113 GLN A O 1
ATOM 890 N N . ALA A 1 114 ? 6.407 1.777 -10.585 1.00 92.44 114 ALA A N 1
ATOM 891 C CA . ALA A 1 114 ? 6.434 0.541 -9.810 1.00 92.44 114 ALA A CA 1
ATOM 892 C C . ALA A 1 114 ? 7.236 0.705 -8.508 1.00 92.44 114 ALA A C 1
ATOM 894 O O . ALA A 1 114 ? 6.782 0.257 -7.461 1.00 92.44 114 ALA A O 1
ATOM 895 N N . ALA A 1 115 ? 8.384 1.390 -8.541 1.00 91.62 115 ALA A N 1
ATOM 896 C CA . ALA A 1 115 ? 9.183 1.674 -7.349 1.00 91.62 115 ALA A CA 1
ATOM 897 C C . ALA A 1 115 ? 8.503 2.677 -6.392 1.00 91.62 115 ALA A C 1
ATOM 899 O O . ALA A 1 115 ? 8.557 2.503 -5.175 1.00 91.62 115 ALA A O 1
ATOM 900 N N . GLN A 1 116 ? 7.823 3.703 -6.916 1.00 90.56 116 GLN A N 1
ATOM 901 C CA . GLN A 1 116 ? 7.029 4.637 -6.106 1.00 90.56 116 GLN A CA 1
ATOM 902 C C . GLN A 1 116 ? 5.869 3.928 -5.398 1.00 90.56 116 GLN A C 1
ATOM 904 O O . GLN A 1 116 ? 5.699 4.077 -4.187 1.00 90.56 116 GLN A O 1
ATOM 909 N N . GLU A 1 117 ? 5.111 3.114 -6.132 1.00 90.31 117 GLU A N 1
ATOM 910 C CA . GLU A 1 117 ? 4.002 2.335 -5.583 1.00 90.31 117 GLU A CA 1
ATOM 911 C C . GLU A 1 117 ? 4.490 1.258 -4.610 1.00 90.31 117 GLU A C 1
ATOM 913 O O . GLU A 1 117 ? 3.865 1.065 -3.572 1.00 90.31 117 GLU A O 1
ATOM 918 N N . ALA A 1 118 ? 5.644 0.626 -4.862 1.00 90.06 118 ALA A N 1
ATOM 919 C CA . ALA A 1 118 ? 6.283 -0.299 -3.922 1.00 90.06 118 ALA A CA 1
ATOM 920 C C . ALA A 1 118 ? 6.464 0.344 -2.546 1.00 90.06 118 ALA A C 1
ATOM 922 O O . ALA A 1 118 ? 6.027 -0.187 -1.524 1.00 90.06 118 ALA A O 1
ATOM 923 N N . CYS A 1 119 ? 7.061 1.530 -2.543 1.00 89.50 119 CYS A N 1
ATOM 924 C CA . CYS A 1 119 ? 7.282 2.307 -1.341 1.00 89.50 119 CYS A CA 1
ATOM 925 C C . CYS A 1 119 ? 5.980 2.698 -0.643 1.00 89.50 119 CYS A C 1
ATOM 927 O O . CYS A 1 119 ? 5.813 2.450 0.553 1.00 89.50 119 CYS A O 1
ATOM 929 N N . ARG A 1 120 ? 5.027 3.232 -1.410 1.00 90.38 120 ARG A N 1
ATOM 930 C CA . ARG A 1 120 ? 3.719 3.645 -0.900 1.00 90.38 120 ARG A CA 1
ATOM 931 C C . ARG A 1 120 ? 2.959 2.480 -0.269 1.00 90.38 120 ARG A C 1
ATOM 933 O O . ARG A 1 120 ? 2.455 2.605 0.843 1.00 90.38 120 ARG A O 1
ATOM 940 N N . TRP A 1 121 ? 2.882 1.339 -0.948 1.00 91.38 121 TRP A N 1
ATOM 941 C CA . TRP A 1 121 ? 2.147 0.170 -0.464 1.00 91.38 121 TRP A CA 1
ATOM 942 C C . TRP A 1 121 ? 2.806 -0.475 0.744 1.00 91.38 121 TRP A C 1
ATOM 944 O O . TRP A 1 121 ? 2.105 -0.910 1.655 1.00 91.38 121 TRP A O 1
ATOM 954 N N . ARG A 1 122 ? 4.138 -0.500 0.796 1.00 90.25 122 ARG A N 1
ATOM 955 C CA . ARG A 1 122 ? 4.864 -0.948 1.983 1.00 90.25 122 ARG A CA 1
ATOM 956 C C . ARG A 1 122 ? 4.497 -0.098 3.195 1.00 90.25 122 ARG A C 1
ATOM 958 O O . ARG A 1 122 ? 4.197 -0.648 4.254 1.00 90.25 122 ARG A O 1
ATOM 965 N N . ASP A 1 123 ? 4.525 1.225 3.053 1.00 88.75 123 ASP A N 1
ATOM 966 C CA . ASP A 1 123 ? 4.228 2.138 4.161 1.00 88.75 123 ASP A CA 1
ATOM 967 C C . ASP A 1 123 ? 2.760 2.038 4.590 1.00 88.75 123 ASP A C 1
ATOM 969 O O . ASP A 1 123 ? 2.477 1.953 5.786 1.00 88.75 123 ASP A O 1
ATOM 973 N N . LEU A 1 124 ? 1.836 1.919 3.631 1.00 90.44 124 LEU A N 1
ATOM 974 C CA . LEU A 1 124 ? 0.423 1.649 3.907 1.00 90.44 124 LEU A CA 1
ATOM 975 C C . LEU A 1 124 ? 0.222 0.335 4.666 1.00 90.44 124 LEU A C 1
ATOM 977 O O . LEU A 1 124 ? -0.485 0.318 5.670 1.00 90.44 124 LEU A O 1
ATOM 981 N N . ALA A 1 125 ? 0.858 -0.755 4.232 1.00 90.81 125 ALA A N 1
ATOM 982 C CA . ALA A 1 125 ? 0.766 -2.044 4.914 1.00 90.81 125 ALA A CA 1
ATOM 983 C C . ALA A 1 125 ? 1.308 -1.962 6.352 1.00 90.81 125 ALA A C 1
ATOM 985 O O . ALA A 1 125 ? 0.697 -2.497 7.276 1.00 90.81 125 ALA A O 1
ATOM 986 N N . ALA A 1 126 ? 2.423 -1.256 6.564 1.00 89.44 126 ALA A N 1
ATOM 987 C CA . ALA A 1 126 ? 3.002 -1.063 7.891 1.00 89.44 126 ALA A CA 1
ATOM 988 C C . ALA A 1 126 ? 2.097 -0.226 8.813 1.00 89.44 126 ALA A C 1
ATOM 990 O O . ALA A 1 126 ? 1.892 -0.602 9.969 1.00 89.44 126 ALA A O 1
ATOM 991 N N . MET A 1 127 ? 1.536 0.875 8.307 1.00 91.06 127 MET A N 1
ATOM 992 C CA . MET A 1 127 ? 0.583 1.721 9.032 1.00 91.06 127 MET A CA 1
ATOM 993 C C . MET A 1 127 ? -0.678 0.932 9.405 1.00 91.06 127 MET A C 1
ATOM 995 O O . MET A 1 127 ? -1.047 0.873 10.578 1.00 91.06 127 MET A O 1
ATOM 999 N N . LEU A 1 128 ? -1.292 0.254 8.431 1.00 92.12 128 LEU A N 1
ATOM 1000 C CA . LEU A 1 128 ? -2.474 -0.579 8.644 1.00 92.12 128 LEU A CA 1
ATOM 1001 C C . LEU A 1 128 ? -2.207 -1.680 9.673 1.00 92.12 128 LEU A C 1
ATOM 1003 O O . LEU A 1 128 ? -3.042 -1.929 10.536 1.00 92.12 128 LEU A O 1
ATOM 1007 N N . LYS A 1 129 ? -1.025 -2.307 9.645 1.00 92.06 129 LYS A N 1
ATOM 1008 C CA . LYS A 1 129 ? -0.659 -3.329 10.631 1.00 92.06 129 LYS A CA 1
ATOM 1009 C C . LYS A 1 129 ? -0.631 -2.761 12.046 1.00 92.06 129 LYS A C 1
ATOM 1011 O O . LYS A 1 129 ? -1.188 -3.378 12.950 1.00 92.06 129 LYS A O 1
ATOM 1016 N N . ARG A 1 130 ? -0.030 -1.582 12.238 1.00 91.56 130 ARG A N 1
ATOM 1017 C CA . ARG A 1 130 ? -0.018 -0.897 13.542 1.00 91.56 130 ARG A CA 1
ATOM 1018 C C . ARG A 1 130 ? -1.435 -0.561 14.003 1.00 91.56 130 ARG A C 1
ATOM 1020 O O . ARG A 1 130 ? -1.755 -0.784 15.166 1.00 91.56 130 ARG A O 1
ATOM 1027 N N . GLN A 1 131 ? -2.283 -0.068 13.103 1.00 93.50 131 GLN A N 1
ATOM 1028 C CA . GLN A 1 131 ? -3.685 0.228 13.400 1.00 93.50 131 GLN A CA 1
ATOM 1029 C C . GLN A 1 131 ? -4.454 -1.034 13.816 1.00 93.50 131 GLN A C 1
ATOM 1031 O O . GLN A 1 131 ? -5.126 -1.027 14.845 1.00 93.50 131 GLN A O 1
ATOM 1036 N N . VAL A 1 132 ? -4.300 -2.136 13.078 1.00 93.88 132 VAL A N 1
ATOM 1037 C CA . VAL A 1 132 ? -4.922 -3.432 13.393 1.00 93.88 132 VAL A CA 1
ATOM 1038 C C . VAL A 1 132 ? -4.461 -3.947 14.754 1.00 93.88 132 VAL A C 1
ATOM 1040 O O . VAL A 1 132 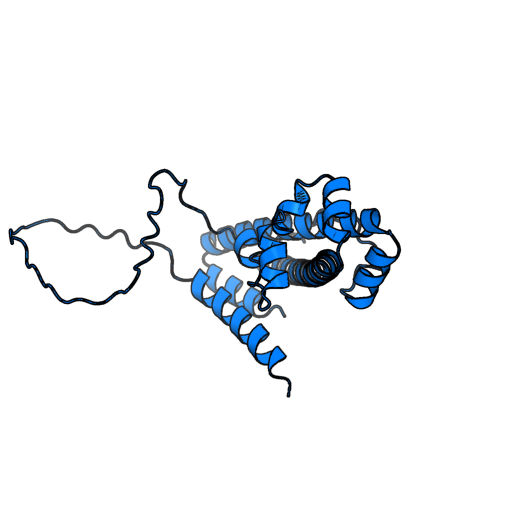? -5.287 -4.377 15.555 1.00 93.88 132 VAL A O 1
ATOM 1043 N N . ASP A 1 133 ? -3.163 -3.863 15.049 1.00 92.50 133 ASP A N 1
ATOM 1044 C CA . ASP A 1 133 ? -2.617 -4.304 16.335 1.00 92.50 133 ASP A CA 1
ATOM 1045 C C . ASP A 1 133 ? -3.174 -3.481 17.501 1.00 92.50 133 ASP A C 1
ATOM 1047 O O . ASP A 1 133 ? -3.546 -4.040 18.533 1.00 92.50 133 ASP A O 1
ATOM 1051 N N . ARG A 1 134 ? -3.300 -2.161 17.325 1.00 92.69 134 ARG A N 1
ATOM 1052 C CA . ARG A 1 134 ? -3.904 -1.271 18.325 1.00 92.69 134 ARG A CA 1
ATOM 1053 C C . ARG A 1 134 ? -5.395 -1.520 18.510 1.00 92.69 134 ARG A C 1
ATOM 1055 O O . ARG A 1 134 ? -5.867 -1.520 19.646 1.00 92.69 134 ARG A O 1
ATOM 1062 N N . ALA A 1 135 ? -6.131 -1.751 17.427 1.00 93.81 135 ALA A N 1
ATOM 1063 C CA . ALA A 1 135 ? -7.546 -2.100 17.492 1.00 93.81 135 ALA A CA 1
ATOM 1064 C C . ALA A 1 135 ? -7.758 -3.425 18.235 1.00 93.81 135 ALA A C 1
ATOM 1066 O O . ALA A 1 135 ? -8.606 -3.506 19.127 1.00 93.81 135 ALA A O 1
ATOM 1067 N N . ALA A 1 136 ? -6.943 -4.436 17.922 1.00 94.00 136 ALA A N 1
ATOM 1068 C CA . ALA A 1 136 ? -6.977 -5.725 18.597 1.00 94.00 136 ALA A CA 1
ATOM 1069 C C . ALA A 1 136 ? -6.666 -5.583 20.096 1.00 94.00 136 ALA A C 1
ATOM 1071 O O . ALA A 1 136 ? -7.433 -6.076 20.924 1.00 94.00 136 ALA A O 1
ATOM 1072 N N . GLU A 1 137 ? -5.605 -4.851 20.454 1.00 94.12 137 GLU A N 1
ATOM 1073 C CA . GLU A 1 137 ? -5.238 -4.553 21.846 1.00 94.12 137 GLU A CA 1
ATOM 1074 C C . GLU A 1 137 ? -6.393 -3.866 22.593 1.00 94.12 137 GLU A C 1
ATOM 1076 O O . GLU A 1 137 ? -6.797 -4.307 23.671 1.00 94.12 137 GLU A O 1
ATOM 1081 N N . PHE A 1 138 ? -6.982 -2.828 21.995 1.00 94.06 138 PHE A N 1
ATOM 1082 C CA . PHE A 1 138 ? -8.078 -2.065 22.589 1.00 94.06 138 PHE A CA 1
ATOM 1083 C C . PHE A 1 138 ? -9.346 -2.901 22.819 1.00 94.06 138 PHE A C 1
ATOM 1085 O O . PHE A 1 138 ? -10.034 -2.733 23.832 1.00 94.06 138 PHE A O 1
ATOM 1092 N N . LEU A 1 139 ? -9.665 -3.803 21.889 1.00 93.69 139 LEU A N 1
ATOM 1093 C CA . LEU A 1 139 ? -10.829 -4.686 21.971 1.00 93.69 139 LEU A CA 1
ATOM 1094 C C . LEU A 1 139 ? -10.557 -5.975 22.767 1.00 93.69 139 LEU A C 1
ATOM 1096 O O . LEU A 1 139 ? -11.478 -6.772 22.955 1.00 93.69 139 LEU A O 1
ATOM 1100 N N . GLY A 1 140 ? -9.331 -6.187 23.257 1.00 92.94 140 GLY A N 1
ATOM 1101 C CA . GLY A 1 140 ? -8.943 -7.400 23.984 1.00 92.94 140 GLY A CA 1
ATOM 1102 C C . GLY A 1 140 ? -8.924 -8.654 23.104 1.00 92.94 140 GLY A C 1
ATOM 1103 O O . GLY A 1 140 ? -9.248 -9.748 23.570 1.00 92.94 140 GLY A O 1
ATOM 1104 N N . LYS A 1 141 ? -8.598 -8.496 21.819 1.00 91.44 141 LYS A N 1
ATOM 1105 C CA . LYS A 1 141 ? -8.537 -9.557 20.808 1.00 91.44 141 LYS A CA 1
ATOM 1106 C C . LYS A 1 141 ? -7.098 -10.046 20.622 1.00 91.44 141 LYS A C 1
ATOM 1108 O O . LYS A 1 141 ? -6.154 -9.301 20.893 1.00 91.44 141 LYS A O 1
ATOM 1113 N N . PRO A 1 142 ? -6.901 -11.292 20.158 1.00 87.81 142 PRO A N 1
ATOM 1114 C CA . PRO A 1 142 ? -5.574 -11.754 19.775 1.00 87.81 142 PRO A CA 1
ATOM 1115 C C . PRO A 1 142 ? -5.014 -10.910 18.625 1.00 87.81 142 PRO A C 1
ATOM 1117 O O . PRO A 1 142 ? -5.766 -10.386 17.802 1.00 87.81 142 PRO A O 1
ATOM 1120 N N . ALA A 1 143 ? -3.685 -10.815 18.558 1.00 80.69 143 ALA A N 1
ATOM 1121 C CA . ALA A 1 143 ? -3.007 -10.144 17.457 1.00 80.69 143 ALA A CA 1
ATOM 1122 C C . ALA A 1 143 ? -3.374 -10.807 16.123 1.00 80.69 143 ALA A C 1
ATOM 1124 O O . ALA A 1 143 ? -3.352 -12.035 15.997 1.00 80.69 143 ALA A O 1
ATOM 1125 N N . VAL A 1 144 ? -3.688 -9.986 15.124 1.00 81.69 144 VAL A N 1
ATOM 1126 C CA . VAL A 1 144 ? -4.043 -10.473 13.794 1.00 81.69 144 VAL A CA 1
ATOM 1127 C C . VAL A 1 144 ? -2.781 -10.948 13.082 1.00 81.69 144 VAL A C 1
ATOM 1129 O O . VAL A 1 144 ? -1.834 -10.187 12.860 1.00 81.69 144 VAL A O 1
ATOM 1132 N N . THR A 1 145 ? -2.770 -12.223 12.707 1.00 73.50 145 THR A N 1
ATOM 1133 C CA . THR A 1 145 ? -1.760 -12.784 11.812 1.00 73.50 145 THR A CA 1
ATOM 1134 C C . THR A 1 145 ? -2.172 -12.512 10.375 1.00 73.50 145 THR A C 1
ATOM 1136 O O . THR A 1 145 ? -3.155 -13.072 9.896 1.00 73.50 145 THR A O 1
ATOM 1139 N N . THR A 1 146 ? -1.422 -11.664 9.682 1.00 68.56 146 THR A N 1
ATOM 1140 C CA . THR A 1 146 ? -1.587 -11.472 8.243 1.00 68.56 146 THR A CA 1
ATOM 1141 C C . THR A 1 146 ? -0.904 -12.586 7.471 1.00 68.56 146 THR A C 1
ATOM 1143 O O . THR A 1 146 ? 0.090 -13.164 7.925 1.00 68.56 146 THR A O 1
ATOM 1146 N N . SER A 1 147 ? -1.412 -12.842 6.270 1.00 59.91 147 SER A N 1
ATOM 1147 C CA . SER A 1 147 ? -0.742 -13.618 5.237 1.00 59.91 147 SER A CA 1
ATOM 1148 C C . SER A 1 147 ? 0.632 -12.991 4.970 1.00 59.91 147 SER A C 1
ATOM 1150 O O . SER A 1 147 ? 0.751 -12.064 4.177 1.00 59.91 147 SER A O 1
ATOM 1152 N N . ASN A 1 148 ? 1.684 -13.447 5.655 1.00 53.91 148 ASN A N 1
ATOM 1153 C CA . ASN A 1 148 ? 3.065 -13.065 5.356 1.00 53.91 148 ASN A CA 1
ATOM 1154 C C . ASN A 1 148 ? 3.468 -13.713 4.020 1.00 53.91 148 ASN A C 1
ATOM 1156 O O . ASN A 1 148 ? 4.263 -14.651 3.983 1.00 53.91 148 ASN A O 1
ATOM 1160 N N . GLY A 1 149 ? 2.888 -13.257 2.909 1.00 46.06 149 GLY A N 1
ATOM 1161 C CA . GLY A 1 149 ? 3.441 -13.532 1.591 1.00 46.06 149 GLY A CA 1
ATOM 1162 C C . GLY A 1 149 ? 4.829 -12.904 1.550 1.00 46.06 149 GLY A C 1
ATOM 1163 O O . GLY A 1 149 ? 4.959 -11.749 1.933 1.00 46.06 149 GLY A O 1
ATOM 1164 N N . ASN A 1 150 ? 5.859 -13.673 1.197 1.00 53.41 150 ASN A N 1
ATOM 1165 C CA . ASN A 1 150 ? 7.263 -13.254 1.068 1.00 53.41 150 ASN A CA 1
ATOM 1166 C C . ASN A 1 150 ? 7.597 -11.861 1.634 1.00 53.41 150 ASN A C 1
ATOM 1168 O O . ASN A 1 150 ? 7.514 -10.858 0.931 1.00 53.41 150 ASN A O 1
ATOM 1172 N N . ASN A 1 151 ? 7.981 -11.813 2.911 1.00 64.25 151 ASN A N 1
ATOM 1173 C CA . ASN A 1 151 ? 8.708 -10.675 3.460 1.00 64.25 151 ASN A CA 1
ATOM 1174 C C . ASN A 1 151 ? 10.165 -10.869 3.069 1.00 64.25 151 ASN A C 1
ATOM 1176 O O . ASN A 1 151 ? 10.946 -11.396 3.861 1.00 64.25 151 ASN A O 1
ATOM 1180 N N . ASP A 1 152 ? 10.507 -10.521 1.830 1.00 69.75 152 ASP A N 1
ATOM 1181 C CA . ASP A 1 152 ? 11.905 -10.437 1.456 1.00 69.75 152 ASP A CA 1
ATOM 1182 C C . ASP A 1 152 ? 12.572 -9.435 2.412 1.00 69.75 152 ASP A C 1
ATOM 1184 O O . ASP A 1 152 ? 12.225 -8.249 2.400 1.00 69.75 152 ASP A O 1
ATOM 1188 N N . PRO A 1 153 ? 13.479 -9.887 3.295 1.00 71.75 153 PRO A N 1
ATOM 1189 C CA . PRO A 1 153 ? 14.032 -9.028 4.333 1.00 71.75 153 PRO A CA 1
ATOM 1190 C C . PRO A 1 153 ? 14.828 -7.871 3.727 1.00 71.75 153 PRO A C 1
ATOM 1192 O O . PRO A 1 153 ? 14.941 -6.813 4.341 1.00 71.75 153 PRO A O 1
ATOM 1195 N N . GLU A 1 154 ? 15.335 -8.035 2.503 1.00 72.88 154 GLU A N 1
ATOM 1196 C CA . GLU A 1 154 ? 16.033 -6.983 1.781 1.00 72.88 154 GLU A CA 1
ATOM 1197 C C . GLU A 1 154 ? 15.079 -5.918 1.227 1.00 72.88 154 GLU A C 1
ATOM 1199 O O . GLU A 1 154 ? 15.520 -4.794 0.992 1.00 72.88 154 GLU A O 1
ATOM 1204 N N . LEU A 1 155 ? 13.800 -6.244 1.039 1.00 73.62 155 LEU A N 1
ATOM 1205 C CA . LEU A 1 155 ? 12.757 -5.329 0.565 1.00 73.62 155 LEU A CA 1
ATOM 1206 C C . LEU A 1 155 ? 11.801 -4.884 1.673 1.00 73.62 155 LEU A C 1
ATOM 1208 O O . LEU A 1 155 ? 10.892 -4.099 1.424 1.00 73.62 155 LEU A O 1
ATOM 1212 N N . ALA A 1 156 ? 12.017 -5.336 2.911 1.00 71.69 156 ALA A N 1
ATOM 1213 C CA . ALA A 1 156 ? 11.186 -4.992 4.064 1.00 71.69 156 ALA A CA 1
ATOM 1214 C C . ALA A 1 156 ? 11.159 -3.479 4.365 1.00 71.69 156 ALA A C 1
ATOM 1216 O O . ALA A 1 156 ? 10.232 -2.957 4.999 1.00 71.69 156 ALA A O 1
ATOM 1217 N N . THR A 1 157 ? 12.176 -2.750 3.910 1.00 72.94 157 THR A N 1
ATOM 1218 C CA . THR A 1 157 ? 12.221 -1.289 3.928 1.00 72.94 157 THR A CA 1
ATOM 1219 C C . THR A 1 157 ? 11.926 -0.735 2.541 1.00 72.94 157 THR A C 1
ATOM 1221 O O . THR A 1 157 ? 12.483 -1.216 1.556 1.00 72.94 157 THR A O 1
ATOM 1224 N N . CYS A 1 158 ? 11.096 0.309 2.468 1.00 71.44 158 CYS A N 1
ATOM 1225 C CA . CYS A 1 158 ? 10.997 1.116 1.257 1.00 71.44 158 CYS A CA 1
ATOM 1226 C C . CYS A 1 158 ? 12.341 1.823 1.033 1.00 71.44 158 CYS A C 1
ATOM 1228 O O . CYS A 1 158 ? 12.698 2.755 1.751 1.00 71.44 158 CYS A O 1
ATOM 1230 N N . ASP A 1 159 ? 13.082 1.343 0.043 1.00 86.25 159 ASP A N 1
ATOM 1231 C CA . ASP A 1 159 ? 14.242 2.008 -0.530 1.00 86.25 159 ASP A CA 1
ATOM 1232 C C . ASP A 1 159 ? 13.992 2.106 -2.036 1.00 86.25 159 ASP A C 1
ATOM 1234 O O . ASP A 1 159 ? 14.088 1.118 -2.769 1.00 86.25 159 ASP A O 1
ATOM 1238 N N . TYR A 1 160 ? 13.595 3.301 -2.476 1.00 87.88 160 TYR A N 1
ATOM 1239 C CA . TYR A 1 160 ? 13.249 3.567 -3.869 1.00 87.88 160 TYR A CA 1
ATOM 1240 C C . TYR A 1 160 ? 14.407 3.218 -4.816 1.00 87.88 160 TYR A C 1
ATOM 1242 O O . TYR A 1 160 ? 14.182 2.581 -5.846 1.00 87.88 160 TYR A O 1
ATOM 1250 N N . GLU A 1 161 ? 15.642 3.584 -4.459 1.00 88.75 161 GLU A N 1
ATOM 1251 C CA . GLU A 1 161 ? 16.817 3.357 -5.304 1.00 88.75 161 GLU A CA 1
ATOM 1252 C C . GLU A 1 161 ? 17.099 1.862 -5.442 1.00 88.75 161 GLU A C 1
ATOM 1254 O O . GLU A 1 161 ? 17.387 1.377 -6.538 1.00 88.75 161 GLU A O 1
ATOM 1259 N N . LYS A 1 162 ? 16.930 1.109 -4.351 1.00 87.44 162 LYS A N 1
ATOM 1260 C CA . LYS A 1 162 ? 17.057 -0.349 -4.359 1.00 87.44 162 LYS A CA 1
ATOM 1261 C C . LYS A 1 162 ? 15.993 -1.021 -5.223 1.00 87.44 162 LYS A C 1
ATOM 1263 O O . LYS A 1 162 ? 16.323 -1.907 -6.010 1.00 87.44 162 LYS A O 1
ATOM 1268 N N . PHE A 1 163 ? 14.734 -0.599 -5.109 1.00 88.00 163 PHE A N 1
ATOM 1269 C CA . PHE A 1 163 ? 13.650 -1.120 -5.946 1.00 88.00 163 PHE A CA 1
ATOM 1270 C C . PHE A 1 163 ? 13.888 -0.828 -7.425 1.00 88.00 163 PHE A C 1
ATOM 1272 O O . PHE A 1 163 ? 13.769 -1.721 -8.265 1.00 88.00 163 PHE A O 1
ATOM 1279 N N . GLU A 1 164 ? 14.276 0.403 -7.750 1.00 90.25 164 GLU A N 1
ATOM 1280 C CA . GLU A 1 164 ? 14.570 0.784 -9.125 1.00 90.25 164 GLU A CA 1
ATOM 1281 C C . GLU A 1 164 ? 15.784 0.017 -9.677 1.00 90.25 164 GLU A C 1
ATOM 1283 O O . GLU A 1 164 ? 15.767 -0.411 -10.833 1.00 90.25 164 GLU A O 1
ATOM 1288 N N . ALA A 1 165 ? 16.817 -0.210 -8.860 1.00 91.00 165 ALA A N 1
ATOM 1289 C CA . ALA A 1 165 ? 17.987 -0.998 -9.238 1.00 91.00 165 ALA A CA 1
ATOM 1290 C C . ALA A 1 165 ? 17.632 -2.461 -9.543 1.00 91.00 165 ALA A C 1
ATOM 1292 O O . ALA A 1 165 ? 18.091 -2.987 -10.555 1.00 91.00 165 ALA A O 1
ATOM 1293 N N . LEU A 1 166 ? 16.776 -3.091 -8.732 1.00 91.50 166 LEU A N 1
ATOM 1294 C CA . LEU A 1 166 ? 16.309 -4.463 -8.964 1.00 91.50 166 LEU A CA 1
ATOM 1295 C C . LEU A 1 166 ? 15.492 -4.588 -10.254 1.00 91.50 166 LEU A C 1
ATOM 1297 O O . LEU A 1 166 ? 15.687 -5.517 -11.036 1.00 91.50 166 LEU A O 1
ATOM 1301 N N . LEU A 1 167 ? 14.620 -3.616 -10.526 1.00 92.31 167 LEU A N 1
ATOM 1302 C CA . LEU A 1 167 ? 13.877 -3.566 -11.786 1.00 92.31 167 LEU A CA 1
ATOM 1303 C C . LEU A 1 167 ? 14.809 -3.362 -12.991 1.00 92.31 167 LEU A C 1
ATOM 1305 O O . LEU A 1 167 ? 14.601 -3.948 -14.050 1.00 92.31 167 LEU A O 1
ATOM 1309 N N . LYS A 1 168 ? 15.873 -2.561 -12.846 1.00 92.12 168 LYS A N 1
ATOM 1310 C CA . LYS A 1 168 ? 16.895 -2.383 -13.893 1.00 92.12 168 LYS A CA 1
ATOM 1311 C C . LYS A 1 168 ? 17.746 -3.635 -14.108 1.00 92.12 168 LYS A C 1
ATOM 1313 O O . LYS A 1 168 ? 18.174 -3.873 -15.234 1.00 92.12 168 LYS A O 1
ATOM 1318 N N . SER A 1 169 ? 17.995 -4.426 -13.064 1.00 92.00 169 SER A N 1
ATOM 1319 C CA . SER A 1 169 ? 18.783 -5.661 -13.149 1.00 92.00 169 SER A CA 1
ATOM 1320 C C . SER A 1 169 ? 17.985 -6.872 -13.641 1.00 92.00 169 SER A C 1
ATOM 1322 O O . SER A 1 169 ? 18.558 -7.951 -13.770 1.00 92.00 169 SER A O 1
ATOM 1324 N N . GLY A 1 170 ? 16.687 -6.715 -13.923 1.00 90.00 170 GLY A N 1
ATOM 1325 C CA . GLY A 1 170 ? 15.823 -7.796 -14.400 1.00 90.00 170 GLY A CA 1
ATOM 1326 C C . GLY A 1 170 ? 15.273 -8.698 -13.292 1.00 90.00 170 GLY A C 1
ATOM 1327 O O . GLY A 1 170 ? 14.696 -9.741 -13.588 1.00 90.00 170 GLY A O 1
ATOM 1328 N N . GLU A 1 171 ? 15.373 -8.289 -12.023 1.00 91.88 171 GLU A N 1
ATOM 1329 C CA . GLU A 1 171 ? 14.794 -8.991 -10.862 1.00 91.88 171 GLU A CA 1
ATOM 1330 C C . GLU A 1 171 ? 13.273 -8.750 -10.747 1.00 91.88 171 GLU A C 1
ATOM 1332 O O . GLU A 1 171 ? 12.692 -8.692 -9.659 1.00 91.88 171 GLU A O 1
ATOM 1337 N N . ASN A 1 172 ? 12.596 -8.602 -11.888 1.00 92.88 172 ASN A N 1
ATOM 1338 C CA . ASN A 1 172 ? 11.189 -8.227 -11.976 1.00 92.88 172 ASN A CA 1
ATOM 1339 C C . ASN A 1 172 ? 10.294 -9.215 -11.239 1.00 92.88 172 ASN A C 1
ATOM 1341 O O . ASN A 1 172 ? 9.357 -8.801 -10.566 1.00 92.88 172 ASN A O 1
ATOM 1345 N N . ARG A 1 173 ? 10.595 -10.517 -11.322 1.00 92.50 173 ARG A N 1
ATOM 1346 C CA . ARG A 1 173 ? 9.801 -11.555 -10.657 1.00 92.50 173 ARG A CA 1
ATOM 1347 C C . ARG A 1 173 ? 9.810 -11.391 -9.140 1.00 92.50 173 ARG A C 1
ATOM 1349 O O . ARG A 1 173 ? 8.760 -11.472 -8.509 1.00 92.50 173 ARG A O 1
ATOM 1356 N N . ARG A 1 174 ? 10.989 -11.127 -8.575 1.00 90.62 174 ARG A N 1
ATOM 1357 C CA . ARG A 1 174 ? 11.188 -10.901 -7.142 1.00 90.62 174 ARG A CA 1
ATOM 1358 C C . ARG A 1 174 ? 10.410 -9.671 -6.676 1.00 90.62 174 ARG A C 1
ATOM 1360 O O . ARG A 1 174 ? 9.662 -9.747 -5.704 1.00 90.62 174 ARG A O 1
ATOM 1367 N N . VAL A 1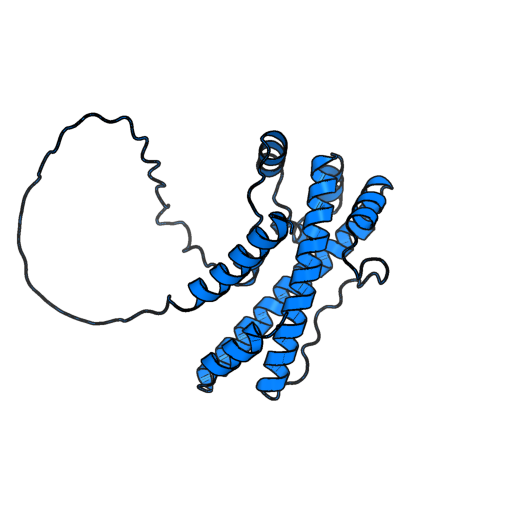 175 ? 10.528 -8.565 -7.412 1.00 91.31 175 VAL A N 1
ATOM 1368 C CA . VAL A 1 175 ? 9.789 -7.325 -7.124 1.00 91.31 175 VAL A CA 1
ATOM 1369 C C . VAL A 1 175 ? 8.277 -7.530 -7.269 1.00 91.31 175 VAL A C 1
ATOM 1371 O O . VAL A 1 175 ? 7.512 -7.093 -6.413 1.00 91.31 175 VAL A O 1
ATOM 1374 N N . PHE A 1 176 ? 7.838 -8.240 -8.307 1.00 93.25 176 PHE A N 1
ATOM 1375 C CA . PHE A 1 176 ? 6.433 -8.541 -8.566 1.00 93.25 176 PHE A CA 1
ATOM 1376 C C . PHE A 1 176 ? 5.786 -9.345 -7.436 1.00 93.25 176 PHE A C 1
ATOM 1378 O O . PHE A 1 176 ? 4.713 -8.978 -6.953 1.00 93.25 176 PHE A O 1
ATOM 1385 N N . ASP A 1 177 ? 6.441 -10.419 -6.987 1.00 91.62 177 ASP A N 1
ATOM 1386 C CA . ASP A 1 177 ? 5.932 -11.258 -5.901 1.00 91.62 177 ASP A CA 1
ATOM 1387 C C . ASP A 1 177 ? 5.866 -10.465 -4.575 1.00 91.62 177 ASP A C 1
ATOM 1389 O O . ASP A 1 177 ? 4.891 -10.591 -3.827 1.00 91.62 177 ASP A O 1
ATOM 1393 N N . GLN A 1 178 ? 6.837 -9.575 -4.317 1.00 90.31 178 GLN A N 1
ATOM 1394 C CA . GLN A 1 178 ? 6.817 -8.681 -3.152 1.00 90.31 178 GLN A CA 1
ATOM 1395 C C . GLN A 1 178 ? 5.660 -7.670 -3.209 1.00 90.31 178 GLN A C 1
ATOM 1397 O O . GLN A 1 178 ? 4.927 -7.505 -2.230 1.00 90.31 178 GLN A O 1
ATOM 1402 N N . LEU A 1 179 ? 5.459 -7.023 -4.361 1.00 91.38 179 LEU A N 1
ATOM 1403 C CA . LEU A 1 179 ? 4.358 -6.084 -4.591 1.00 91.38 179 LEU A CA 1
ATOM 1404 C C . LEU A 1 179 ? 2.993 -6.757 -4.419 1.00 91.38 179 LEU A C 1
ATOM 1406 O O . LEU A 1 179 ? 2.102 -6.198 -3.775 1.00 91.38 179 LEU A O 1
ATOM 1410 N N . LYS A 1 180 ? 2.835 -7.981 -4.940 1.00 91.94 180 LYS A N 1
ATOM 1411 C CA . LYS A 1 180 ? 1.623 -8.786 -4.744 1.00 91.94 180 LYS A CA 1
ATOM 1412 C C . LYS A 1 180 ? 1.349 -9.051 -3.271 1.00 91.94 180 LYS A C 1
ATOM 1414 O O . LYS A 1 180 ? 0.204 -8.915 -2.840 1.00 91.94 180 LYS A O 1
ATOM 1419 N N . SER A 1 181 ? 2.381 -9.396 -2.505 1.00 90.06 181 SER A N 1
ATOM 1420 C CA . SER A 1 181 ? 2.234 -9.621 -1.070 1.00 9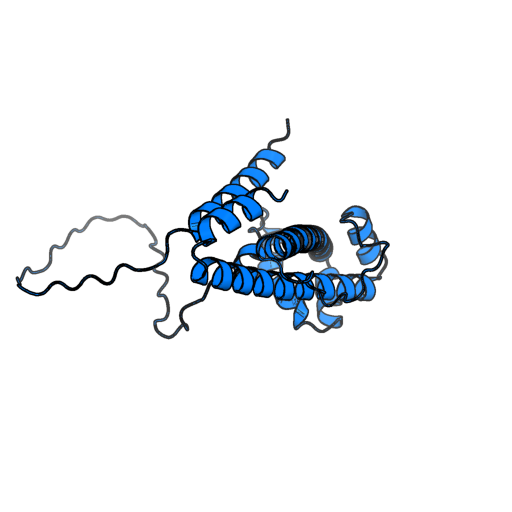0.06 181 SER A CA 1
ATOM 1421 C C . SER A 1 181 ? 1.752 -8.373 -0.331 1.00 90.06 181 SER A C 1
ATOM 1423 O O . SER A 1 181 ? 0.804 -8.446 0.453 1.00 90.06 181 SER A O 1
ATOM 1425 N N . TRP A 1 182 ? 2.342 -7.207 -0.604 1.00 90.31 182 TRP A N 1
ATOM 1426 C CA . TRP A 1 182 ? 1.898 -5.970 0.039 1.00 90.31 182 TRP A CA 1
ATOM 1427 C C . TRP A 1 182 ? 0.477 -5.594 -0.353 1.00 90.31 182 TRP A C 1
ATOM 1429 O O . TRP A 1 182 ? -0.303 -5.205 0.513 1.00 90.31 182 TRP A O 1
ATOM 1439 N N . ARG A 1 183 ? 0.088 -5.798 -1.617 1.00 91.44 183 ARG A N 1
ATOM 1440 C CA . ARG A 1 183 ? -1.305 -5.613 -2.040 1.00 91.44 183 ARG A CA 1
ATOM 1441 C C . ARG A 1 183 ? -2.260 -6.530 -1.284 1.00 91.44 183 ARG A C 1
ATOM 1443 O O . ARG A 1 183 ? -3.306 -6.058 -0.851 1.00 91.44 183 ARG A O 1
ATOM 1450 N N . GLN A 1 184 ? -1.899 -7.799 -1.096 1.00 90.88 184 GLN A N 1
ATOM 1451 C CA . GLN A 1 184 ? -2.706 -8.729 -0.307 1.00 90.88 184 GLN A CA 1
ATOM 1452 C C . GLN A 1 184 ? -2.762 -8.319 1.171 1.00 90.88 184 GLN A C 1
ATOM 1454 O O . GLN A 1 184 ? -3.834 -8.327 1.762 1.00 90.88 184 GLN A O 1
ATOM 1459 N N . SER A 1 185 ? -1.641 -7.880 1.746 1.00 89.94 185 SER A N 1
ATOM 1460 C CA . SER A 1 185 ? -1.580 -7.418 3.137 1.00 89.94 185 SER A CA 1
ATOM 1461 C C . SER A 1 185 ? -2.463 -6.192 3.372 1.00 89.94 185 SER A C 1
ATOM 1463 O O . SER A 1 185 ? -3.168 -6.139 4.371 1.00 89.94 185 SER A O 1
ATOM 1465 N N . ILE A 1 186 ? -2.467 -5.221 2.450 1.00 91.94 186 ILE A N 1
ATOM 1466 C CA . ILE A 1 186 ? -3.346 -4.042 2.526 1.00 91.94 186 ILE A CA 1
ATOM 1467 C C . ILE A 1 186 ? -4.816 -4.467 2.511 1.00 91.94 186 ILE A C 1
ATOM 1469 O O . ILE A 1 186 ? -5.589 -3.963 3.324 1.00 91.94 186 ILE A O 1
ATOM 1473 N N . ALA A 1 187 ? -5.194 -5.392 1.623 1.00 91.62 187 ALA A N 1
ATOM 1474 C CA . ALA A 1 187 ? -6.561 -5.903 1.543 1.00 91.62 187 ALA A CA 1
ATOM 1475 C C . ALA A 1 187 ? -6.974 -6.597 2.854 1.00 91.62 187 ALA A C 1
ATOM 1477 O O . ALA A 1 187 ? -7.976 -6.222 3.463 1.00 91.62 187 ALA A O 1
ATOM 1478 N N . ASP A 1 188 ? -6.153 -7.538 3.335 1.00 91.88 188 ASP A N 1
ATOM 1479 C CA . ASP A 1 188 ? -6.410 -8.294 4.565 1.00 91.88 188 ASP A CA 1
ATOM 1480 C C . ASP A 1 188 ? -6.508 -7.357 5.781 1.00 91.88 188 ASP A C 1
ATOM 1482 O O . ASP A 1 188 ? -7.427 -7.461 6.593 1.00 91.88 188 ASP A O 1
ATOM 1486 N N . LEU A 1 189 ? -5.572 -6.417 5.928 1.00 93.56 189 LEU A N 1
ATOM 1487 C CA . LEU A 1 189 ? -5.545 -5.493 7.063 1.00 93.56 189 LEU A CA 1
ATOM 1488 C C . LEU A 1 189 ? -6.696 -4.486 7.030 1.00 93.56 189 LEU A C 1
ATOM 1490 O O . LEU A 1 189 ? -7.242 -4.169 8.085 1.00 93.56 189 LEU A O 1
ATOM 1494 N N . SER A 1 190 ? -7.081 -4.009 5.844 1.00 93.25 190 SER A N 1
ATOM 1495 C CA . SER A 1 190 ? -8.229 -3.109 5.696 1.00 93.25 190 SER A CA 1
ATOM 1496 C C . SER A 1 190 ? -9.514 -3.793 6.154 1.00 93.25 190 SER A C 1
ATOM 1498 O O . SER A 1 190 ? -10.234 -3.225 6.970 1.00 93.25 190 SER A O 1
ATOM 1500 N N . ALA A 1 191 ? -9.740 -5.039 5.724 1.00 92.19 191 ALA A N 1
ATOM 1501 C CA . ALA A 1 191 ? -10.897 -5.824 6.148 1.00 92.19 191 ALA A CA 1
ATOM 1502 C C . ALA A 1 191 ? -10.920 -6.051 7.671 1.00 92.19 191 ALA A C 1
ATOM 1504 O O . ALA A 1 191 ? -11.951 -5.865 8.310 1.00 92.19 191 ALA A O 1
ATOM 1505 N N . ASN A 1 192 ? -9.770 -6.367 8.280 1.00 92.88 192 ASN A N 1
ATOM 1506 C CA . ASN A 1 192 ? -9.682 -6.523 9.737 1.00 92.88 192 ASN A CA 1
ATOM 1507 C C . ASN A 1 192 ? -10.008 -5.224 10.495 1.00 92.88 192 ASN A C 1
ATOM 1509 O O . ASN A 1 192 ? -10.646 -5.271 11.546 1.00 92.88 192 ASN A O 1
ATOM 1513 N N . LEU A 1 193 ? -9.575 -4.061 9.992 1.00 93.44 193 LEU A N 1
ATOM 1514 C CA . LEU A 1 193 ? -9.953 -2.782 10.600 1.00 93.44 193 LEU A CA 1
ATOM 1515 C C . LEU A 1 193 ? -11.446 -2.496 10.451 1.00 93.44 193 LEU A C 1
ATOM 1517 O O . LEU A 1 193 ? -12.051 -2.018 11.408 1.00 93.44 193 LEU A O 1
ATOM 1521 N N . ASP A 1 194 ? -12.035 -2.793 9.290 1.00 93.25 194 ASP A N 1
ATOM 1522 C CA . ASP A 1 194 ? -13.475 -2.623 9.064 1.00 93.25 194 ASP A CA 1
ATOM 1523 C C . ASP A 1 194 ? -14.277 -3.482 10.066 1.00 93.25 194 ASP A C 1
ATOM 1525 O O . ASP A 1 194 ? -15.218 -2.998 10.704 1.00 93.25 194 ASP A O 1
ATOM 1529 N N . ASP A 1 195 ? -13.841 -4.724 10.299 1.00 93.56 195 ASP A N 1
ATOM 1530 C CA . ASP A 1 195 ? -14.436 -5.629 11.288 1.00 93.56 195 ASP A CA 1
ATOM 1531 C C . ASP A 1 195 ? -14.300 -5.102 12.727 1.00 93.56 195 ASP A C 1
ATOM 1533 O O . ASP A 1 195 ? -15.270 -5.115 13.497 1.00 93.56 195 ASP A O 1
ATOM 1537 N N . PHE A 1 196 ? -13.122 -4.595 13.107 1.00 94.44 196 PHE A N 1
ATOM 1538 C CA . PHE A 1 196 ? -12.909 -4.025 14.439 1.00 94.44 196 PHE A CA 1
ATOM 1539 C C . PHE A 1 196 ? -13.713 -2.747 14.674 1.00 94.44 196 PHE A C 1
ATOM 1541 O O . PHE A 1 196 ? -14.243 -2.553 15.771 1.00 94.44 196 PHE A O 1
ATOM 1548 N N . GLU A 1 197 ? -13.862 -1.891 13.668 1.00 92.94 197 GLU A N 1
ATOM 1549 C CA . GLU A 1 197 ? -14.710 -0.701 13.755 1.00 92.94 197 GLU A CA 1
ATOM 1550 C C . GLU A 1 197 ? -16.187 -1.070 13.883 1.00 92.94 197 GLU A C 1
ATOM 1552 O O . GLU A 1 197 ? -16.899 -0.503 14.720 1.00 92.94 197 GLU A O 1
ATOM 1557 N N . ALA A 1 198 ? -16.648 -2.073 13.132 1.00 93.50 198 ALA A N 1
ATOM 1558 C CA . ALA A 1 198 ? -18.000 -2.598 13.266 1.00 93.50 198 ALA A CA 1
ATOM 1559 C C . ALA A 1 198 ? -18.251 -3.181 14.669 1.00 93.50 198 ALA A C 1
ATOM 1561 O O . ALA A 1 198 ? -19.326 -2.977 15.246 1.00 93.50 198 ALA A O 1
ATOM 1562 N N . GLU A 1 199 ? -17.273 -3.877 15.252 1.00 94.25 199 GLU A N 1
ATOM 1563 C CA . GLU A 1 199 ? -17.356 -4.393 16.621 1.00 94.25 199 GLU A CA 1
ATOM 1564 C C . GLU A 1 199 ? -17.344 -3.265 17.665 1.00 94.25 199 GLU A C 1
ATOM 1566 O O . GLU A 1 199 ? -18.204 -3.233 18.551 1.00 94.25 199 GLU A O 1
ATOM 1571 N N . ALA A 1 200 ? -16.440 -2.293 17.538 1.00 93.44 200 ALA A N 1
ATOM 1572 C CA . ALA A 1 200 ? -16.380 -1.137 18.426 1.00 93.44 20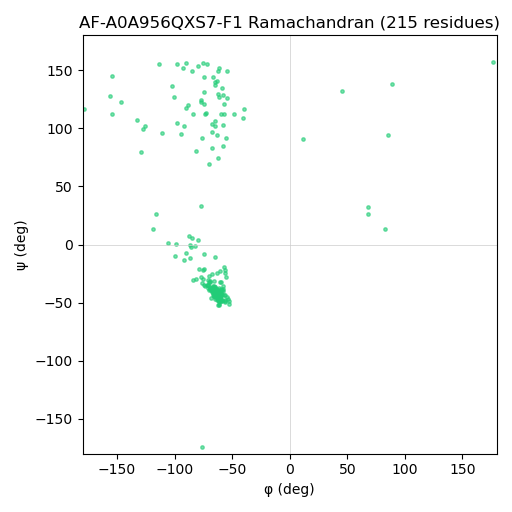0 ALA A CA 1
ATOM 1573 C C . ALA A 1 200 ? -17.681 -0.327 18.389 1.00 93.44 200 ALA A C 1
ATOM 1575 O O . ALA A 1 200 ? -18.163 0.107 19.436 1.00 93.44 200 ALA A O 1
ATOM 1576 N N . LYS A 1 201 ? -18.301 -0.186 17.213 1.00 94.31 201 LYS A N 1
ATOM 1577 C CA . LYS A 1 201 ? -19.615 0.445 17.054 1.00 94.31 201 LYS A CA 1
ATOM 1578 C C . LYS A 1 201 ? -20.704 -0.308 17.812 1.00 94.31 201 LYS A C 1
ATOM 1580 O O . LYS A 1 201 ? -21.445 0.314 18.569 1.00 94.31 201 LYS A O 1
ATOM 1585 N N . LYS A 1 202 ? -20.767 -1.638 17.685 1.00 95.00 202 LYS A N 1
ATOM 1586 C CA . LYS A 1 202 ? -21.712 -2.476 18.452 1.00 95.00 202 LYS A CA 1
ATOM 1587 C C . LYS A 1 202 ? -21.494 -2.359 19.965 1.00 95.00 202 LYS A C 1
ATOM 1589 O O . LYS A 1 202 ? -22.454 -2.433 20.723 1.00 95.00 202 LYS A O 1
ATOM 1594 N N . ALA A 1 203 ? -20.253 -2.148 20.396 1.00 93.06 203 ALA A N 1
ATOM 1595 C CA . ALA A 1 203 ? -19.884 -1.976 21.798 1.00 93.06 203 ALA A CA 1
ATOM 1596 C C . ALA A 1 203 ? -20.000 -0.526 22.319 1.00 93.06 203 ALA A C 1
ATOM 1598 O O . ALA A 1 203 ? -19.685 -0.290 23.485 1.00 93.06 203 ALA A O 1
ATOM 1599 N N . GLY A 1 204 ? -20.400 0.447 21.489 1.00 94.50 204 GLY A N 1
ATOM 1600 C CA . GLY A 1 204 ? -20.469 1.865 21.873 1.00 94.50 204 GLY A CA 1
ATOM 1601 C C . GLY A 1 204 ? -19.101 2.517 22.124 1.00 94.50 204 GLY A C 1
ATOM 1602 O O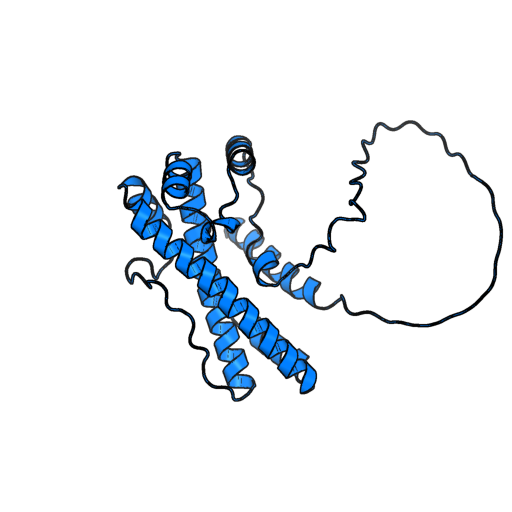 . GLY A 1 204 ? -18.995 3.448 22.916 1.00 94.50 204 GLY A O 1
ATOM 1603 N N . LYS A 1 205 ? -18.040 2.005 21.490 1.00 93.75 205 LYS A N 1
ATOM 1604 C CA . LYS A 1 205 ? -16.641 2.446 21.642 1.00 93.75 205 LYS A CA 1
ATOM 1605 C C . LYS A 1 205 ? -16.021 2.977 20.340 1.00 93.75 205 LYS A C 1
ATOM 1607 O O . LYS A 1 205 ? -14.802 3.112 20.282 1.00 93.75 205 LYS A O 1
ATOM 1612 N N . ALA A 1 206 ? -16.831 3.241 19.310 1.00 91.75 206 ALA A N 1
ATOM 1613 C CA . ALA A 1 206 ? -16.353 3.650 17.985 1.00 91.75 206 ALA A CA 1
ATOM 1614 C C . ALA A 1 206 ? -15.465 4.903 18.039 1.00 91.75 206 ALA A C 1
ATOM 1616 O O . ALA A 1 206 ? -14.346 4.862 17.541 1.00 91.75 206 ALA A O 1
ATOM 1617 N N . ASP A 1 207 ? -15.908 5.960 18.726 1.00 91.88 207 ASP A N 1
ATOM 1618 C CA . ASP A 1 207 ? -15.162 7.225 18.805 1.00 91.88 207 ASP A CA 1
ATOM 1619 C C . ASP A 1 207 ? -13.784 7.033 19.447 1.00 91.88 207 ASP A C 1
ATOM 1621 O O . ASP A 1 207 ? -12.765 7.469 18.918 1.00 91.88 207 ASP A O 1
ATOM 1625 N N . LYS A 1 208 ? -13.736 6.278 20.551 1.00 92.88 208 LYS A N 1
ATOM 1626 C CA . LYS A 1 208 ? -12.488 5.990 21.265 1.00 92.88 208 LYS A CA 1
ATOM 1627 C C . LYS A 1 208 ? -11.533 5.125 20.445 1.00 92.88 208 LYS A C 1
ATOM 1629 O O . LYS A 1 208 ? -10.322 5.309 20.531 1.00 92.88 208 LYS A O 1
ATOM 1634 N N . LEU A 1 209 ? -12.060 4.179 19.663 1.00 92.12 209 LEU A N 1
ATOM 1635 C CA . LEU A 1 209 ? -11.234 3.434 18.717 1.00 92.12 209 LEU A CA 1
ATOM 1636 C C . LEU A 1 209 ? -10.686 4.378 17.638 1.00 92.12 209 LEU A C 1
ATOM 1638 O O . LEU A 1 209 ? -9.490 4.344 17.375 1.00 92.12 209 LEU A O 1
ATOM 1642 N N . GLY A 1 210 ? -11.519 5.263 17.084 1.00 89.44 210 GLY A N 1
ATOM 1643 C CA . GLY A 1 210 ? -11.100 6.268 16.106 1.00 89.44 210 GLY A CA 1
ATOM 1644 C C . GLY A 1 210 ? -9.944 7.143 16.603 1.00 89.44 210 GLY A C 1
ATOM 1645 O O . GLY A 1 210 ? -8.952 7.301 15.897 1.00 89.44 210 GLY A O 1
ATOM 1646 N N . GLU A 1 211 ? -10.012 7.633 17.845 1.00 91.12 211 GLU A N 1
ATOM 1647 C CA . GLU A 1 211 ? -8.925 8.397 18.479 1.00 91.12 211 GLU A CA 1
ATOM 1648 C C . GLU A 1 211 ? -7.618 7.594 18.584 1.00 91.12 211 GLU A C 1
ATOM 1650 O O . GLU A 1 211 ? -6.538 8.113 18.298 1.00 91.12 211 GLU A O 1
ATOM 1655 N N . ILE A 1 212 ? -7.707 6.315 18.965 1.00 90.00 212 ILE A N 1
ATOM 1656 C CA . ILE A 1 212 ? -6.541 5.426 19.077 1.00 90.00 212 ILE A CA 1
ATOM 1657 C C . ILE A 1 212 ? -5.905 5.190 17.706 1.00 90.00 212 ILE A C 1
ATOM 1659 O O . ILE A 1 212 ? -4.680 5.213 17.595 1.00 90.00 212 ILE A O 1
ATOM 1663 N N . LEU A 1 213 ? -6.719 4.971 16.670 1.00 90.12 213 LEU A N 1
ATOM 1664 C CA . LEU A 1 213 ? -6.240 4.714 15.312 1.00 90.12 213 LEU A CA 1
ATOM 1665 C C . LEU A 1 213 ? -5.642 5.963 14.655 1.00 90.12 213 LEU A C 1
ATOM 1667 O O . LEU A 1 213 ? -4.654 5.847 13.931 1.00 90.12 213 LEU A O 1
ATOM 1671 N N . ALA A 1 214 ? -6.192 7.146 14.938 1.00 86.69 214 ALA A N 1
ATOM 1672 C CA . ALA A 1 214 ? -5.664 8.421 14.455 1.00 86.69 214 ALA A CA 1
ATOM 1673 C C . ALA A 1 214 ? -4.295 8.773 15.066 1.00 86.69 214 ALA A C 1
ATOM 1675 O O . ALA A 1 214 ? -3.514 9.488 14.448 1.00 86.69 214 ALA A O 1
ATOM 1676 N N . GLY A 1 215 ? -3.988 8.255 16.260 1.00 81.50 215 GLY A N 1
ATOM 1677 C CA . GLY A 1 215 ? -2.685 8.419 16.913 1.00 81.50 215 GLY A CA 1
ATOM 1678 C C . GLY A 1 215 ? -1.578 7.493 16.392 1.00 81.50 215 GLY A C 1
ATOM 1679 O O . GLY A 1 215 ? -0.489 7.476 16.967 1.00 81.50 215 GLY A O 1
ATOM 1680 N N . VAL A 1 216 ? -1.845 6.689 15.357 1.00 79.69 216 VAL A N 1
ATOM 1681 C CA . VAL A 1 216 ? -0.862 5.785 14.748 1.00 79.69 216 VAL A CA 1
ATOM 1682 C C . VAL A 1 216 ? -0.154 6.496 13.593 1.00 79.69 216 VAL A C 1
ATOM 1684 O O . VAL A 1 216 ? -0.704 6.602 12.500 1.00 79.69 216 VAL A O 1
ATOM 1687 N N . GLU A 1 217 ? 1.073 6.956 13.851 1.00 57.09 217 GLU A N 1
ATOM 1688 C CA . GLU A 1 217 ? 2.044 7.405 12.834 1.00 57.09 217 GLU A CA 1
ATOM 1689 C C . GLU A 1 217 ? 2.852 6.234 12.255 1.00 57.09 217 GLU A C 1
ATOM 1691 O O . GLU A 1 217 ? 3.097 5.242 12.991 1.00 57.09 217 GLU A O 1
#

Radius of gyration: 22.53 Å; Cα contacts (8 Å, |Δi|>4): 142; chains: 1; bounding box: 67×48×48 Å

Secondary structure (DSSP, 8-state):
--HHHHHHHHHHHHHHHHTTS----------------------------------TTS------HHHHHH-PPPPSSHHHHHHHHHS--GGGGGG--HHHHHHHTTSHHHHHHHHHHHHHHHHHHHHHHHHHHHHHHHHTPPPP--------TTTSS--HHHHHHHHHTT-HHHHHHHHHHHHHHHHHHHHHHHHHHHHHHHTT-HHHHHHHHHT--

Nearest PDB structures (foldseek):
  3cq8-assembly1_A  TM=3.243E-01  e=2.830E+00  Escherichia phage RB69
  6rlu-assembly1_B  TM=2.178E-01  e=1.758E+00  Trypanosoma brucei gambiense
  2zop-assembly3_E-2  TM=2.899E-01  e=8.456E+00  Thermus thermophilus HB8
  7nkd-assembly1_d  TM=2.108E-01  e=4.555E+00  Mycolicibacterium smegmatis MC2 155

Sequence (217 aa):
MDARKFAATLILTLIITAGISYLGAHGDQTDKGNQGDPGTVESPGDDGVVSHEVDPNEEKFEWTRERMLLATPMPMTGEERQFVFSHEALEKLRDWPASKFDEYVSSEIGRRQAAQEACRWRDLAAMLKRQVDRAAEFLGKPAVTTSNGNNDPELATCDYEKFEALLKSGENRRVFDQLKSWRQSIADLSANLDDFEAEAKKAGKADKLGEILAGVE